Protein AF-A0A1V6H4I9-F1 (afdb_monomer_lite)

Radius of gyration: 23.62 Å; chains: 1; bounding box: 49×33×93 Å

pLDDT: mean 71.71, std 21.53, range [20.95, 97.38]

Sequence (190 aa):
MKTLCRWVCLIAFITPSLRAQGPFMNDTLPVTVPAGETNTVVAQTGTGVVDKAGSGLLILQDPGLFNGIVRLREGALHADVSGATPATRPDTILERAAFHVDASAAASITADGAGAVTEWRDLRGAGYPFAAPPGTEPLWSADALNGLPVVDFGTMPFYTGQVRGMHWSREFTNSVKSVFWVLGGGIQDR

Foldseek 3Di:
DDDDDDPPPPPPPPVPLPPPDDAEQAEEAEAEAEPPGEHEDAAHAYAYEDEYHYAEEYEHECCVNYNYYYHHPHHYYHDHYVPDDPPPDPVVVLVPALADFDQQPCVQFDADPQQFTQWGHGPVDPPHKIKGWPPQTFGWDCQDQVNHIDGHQDDPDPPPPRGRDIDIPDDDPDDHDDDDDDDRDDPPDD

Structure (mmCIF, N/CA/C/O backbone):
data_AF-A0A1V6H4I9-F1
#
_entry.id   AF-A0A1V6H4I9-F1
#
loop_
_atom_site.group_PDB
_atom_site.id
_atom_site.type_symbol
_atom_site.label_atom_id
_atom_site.label_alt_id
_atom_site.label_comp_id
_atom_site.label_asym_id
_atom_site.label_entity_id
_atom_site.label_seq_id
_atom_site.pdbx_PDB_ins_code
_atom_site.Cartn_x
_atom_site.Cartn_y
_atom_site.Cartn_z
_atom_site.occupancy
_atom_site.B_iso_or_equiv
_atom_site.auth_seq_id
_atom_site.auth_comp_id
_atom_site.auth_asym_id
_atom_site.auth_atom_id
_atom_site.pdbx_PDB_model_num
ATOM 1 N N . MET A 1 1 ? -10.938 -5.318 73.741 1.00 34.19 1 MET A N 1
ATOM 2 C CA . MET A 1 1 ? -10.601 -5.973 72.458 1.00 34.19 1 MET A CA 1
ATOM 3 C C . MET A 1 1 ? -11.522 -5.387 71.397 1.00 34.19 1 MET A C 1
ATOM 5 O O . MET A 1 1 ? -12.728 -5.520 71.538 1.00 34.19 1 MET A O 1
ATOM 9 N N . LYS A 1 2 ? -10.986 -4.604 70.451 1.00 29.77 2 LYS A N 1
ATOM 10 C CA . LYS A 1 2 ? -11.763 -3.882 69.427 1.00 29.77 2 LYS A CA 1
ATOM 11 C C . LYS A 1 2 ? -11.712 -4.674 68.120 1.00 29.77 2 LYS A C 1
ATOM 13 O O . LYS A 1 2 ? -10.640 -4.820 67.542 1.00 29.77 2 LYS A O 1
ATOM 18 N N . THR A 1 3 ? -12.853 -5.193 67.688 1.00 28.84 3 THR A N 1
ATOM 19 C CA . THR A 1 3 ? -13.010 -5.926 66.429 1.00 28.84 3 THR A CA 1
ATOM 20 C C . THR A 1 3 ? -13.094 -4.915 65.283 1.00 28.84 3 THR A C 1
ATOM 22 O O . THR A 1 3 ? -14.061 -4.162 65.194 1.00 28.84 3 THR A O 1
ATOM 25 N N . LEU A 1 4 ? -12.066 -4.850 64.432 1.00 29.14 4 LEU A N 1
ATOM 26 C CA . LEU A 1 4 ? -12.110 -4.069 63.194 1.00 29.14 4 LEU A CA 1
ATOM 27 C C . LEU A 1 4 ? -13.004 -4.784 62.174 1.00 29.14 4 LEU A C 1
ATOM 29 O O . LEU A 1 4 ? -12.659 -5.850 61.668 1.00 29.14 4 LEU A O 1
ATOM 33 N N . CYS A 1 5 ? -14.144 -4.172 61.863 1.00 22.97 5 CYS A N 1
ATOM 34 C CA . CYS A 1 5 ? -15.003 -4.550 60.748 1.00 22.97 5 CYS A CA 1
ATOM 35 C C . CYS A 1 5 ? -14.377 -4.009 59.450 1.00 22.97 5 CYS A C 1
ATOM 37 O O . CYS A 1 5 ? -14.371 -2.800 59.217 1.00 22.97 5 CYS A O 1
ATOM 39 N N . ARG A 1 6 ? -13.789 -4.889 58.630 1.00 24.72 6 ARG A N 1
ATOM 40 C CA . ARG A 1 6 ? -13.297 -4.547 57.287 1.00 24.72 6 ARG A CA 1
ATOM 41 C C . ARG A 1 6 ? -14.497 -4.281 56.373 1.00 24.72 6 ARG A C 1
ATOM 43 O O . ARG A 1 6 ? -15.151 -5.216 55.924 1.00 24.72 6 ARG A O 1
ATOM 50 N N . TRP A 1 7 ? -14.751 -3.010 56.082 1.00 23.44 7 TRP A N 1
ATOM 51 C CA . TRP A 1 7 ? -15.591 -2.594 54.962 1.00 23.44 7 TRP A CA 1
ATOM 52 C C . TRP A 1 7 ? -14.836 -2.873 53.660 1.00 23.44 7 TRP A C 1
ATOM 54 O O . TRP A 1 7 ? -13.906 -2.154 53.303 1.00 23.44 7 TRP A O 1
ATOM 64 N N . VAL A 1 8 ? -15.209 -3.943 52.963 1.00 25.69 8 VAL A N 1
ATOM 65 C CA . VAL A 1 8 ? -14.833 -4.133 51.560 1.00 25.69 8 VAL A CA 1
ATOM 66 C C . VAL A 1 8 ? -15.807 -3.290 50.739 1.00 25.69 8 VAL A C 1
ATOM 68 O O . VAL A 1 8 ? -16.930 -3.710 50.475 1.00 25.69 8 VAL A O 1
ATOM 71 N N . CYS A 1 9 ? -15.397 -2.072 50.377 1.00 20.95 9 CYS A N 1
ATOM 72 C CA . CYS A 1 9 ? -16.050 -1.321 49.308 1.00 20.95 9 CYS A CA 1
ATOM 73 C C . CYS A 1 9 ? -15.785 -2.060 47.994 1.00 20.95 9 CYS A C 1
ATOM 75 O O . CYS A 1 9 ? -14.728 -1.906 47.385 1.00 20.95 9 CYS A O 1
ATOM 77 N N . LEU A 1 10 ? -16.744 -2.879 47.566 1.00 23.72 10 LEU A N 1
ATOM 78 C CA . LEU A 1 10 ? -16.829 -3.330 46.185 1.00 23.72 10 LEU A CA 1
ATOM 79 C C . LEU A 1 10 ? -17.199 -2.105 45.335 1.00 23.72 10 LEU A C 1
ATOM 81 O O . LEU A 1 10 ? -18.372 -1.775 45.186 1.00 23.72 10 LEU A O 1
ATOM 85 N N . ILE A 1 11 ? -16.194 -1.398 44.815 1.00 25.50 11 ILE A N 1
ATOM 86 C CA . ILE A 1 11 ? -16.399 -0.416 43.748 1.00 25.50 11 ILE A CA 1
ATOM 87 C C . ILE A 1 11 ? -16.611 -1.234 42.475 1.00 25.50 11 ILE A C 1
ATOM 89 O O . ILE A 1 11 ? -15.669 -1.570 41.763 1.00 25.50 11 ILE A O 1
ATOM 93 N N . ALA A 1 12 ? -17.859 -1.628 42.230 1.00 23.38 12 ALA A N 1
ATOM 94 C CA . ALA A 1 12 ? -18.261 -2.078 40.912 1.00 23.38 12 ALA A CA 1
ATOM 95 C C . ALA A 1 12 ? -18.186 -0.854 39.991 1.00 23.38 12 ALA A C 1
ATOM 97 O O . ALA A 1 12 ? -19.050 0.021 40.044 1.00 23.38 12 ALA A O 1
ATOM 98 N N . PHE A 1 13 ? -17.140 -0.773 39.166 1.00 23.59 13 PHE A N 1
ATOM 99 C CA . PHE A 1 13 ? -17.181 0.059 37.970 1.00 23.59 13 PHE A CA 1
ATOM 100 C C . PHE A 1 13 ? -18.215 -0.574 37.038 1.00 23.59 13 PHE A C 1
ATOM 102 O O . PHE A 1 13 ? -17.897 -1.401 36.192 1.00 23.59 13 PHE A O 1
ATOM 109 N N . ILE A 1 14 ? -19.486 -0.233 37.242 1.00 24.33 14 ILE A N 1
ATOM 110 C CA . ILE A 1 14 ? -20.483 -0.360 36.189 1.00 24.33 14 ILE A CA 1
ATOM 111 C C . ILE A 1 14 ? -20.071 0.719 35.197 1.00 24.33 14 ILE A C 1
ATOM 113 O O . ILE A 1 14 ? -20.398 1.885 35.403 1.00 24.33 14 ILE A O 1
ATOM 117 N N . THR A 1 15 ? -19.288 0.371 34.176 1.00 30.25 15 THR A N 1
ATOM 118 C CA . THR A 1 15 ? -19.181 1.224 32.995 1.00 30.25 15 THR A CA 1
ATOM 119 C C . THR A 1 15 ? -20.608 1.366 32.482 1.00 30.25 15 THR A C 1
ATOM 121 O O . THR A 1 15 ? -21.211 0.370 32.071 1.00 30.25 15 THR A O 1
ATOM 124 N N . PRO A 1 16 ? -21.228 2.559 32.571 1.00 28.69 16 PRO A N 1
ATOM 125 C CA . PRO A 1 16 ? -22.502 2.735 31.924 1.00 28.69 16 PRO A CA 1
ATOM 126 C C . PRO A 1 16 ? -22.202 2.534 30.446 1.00 28.69 16 PRO A C 1
ATOM 128 O O . PRO A 1 16 ? -21.413 3.277 29.863 1.00 28.69 16 PRO A O 1
ATOM 131 N N . SER A 1 17 ? -22.802 1.510 29.843 1.00 32.16 17 SER A N 1
ATOM 132 C CA . SER A 1 17 ? -23.000 1.476 28.405 1.00 32.16 17 SER A CA 1
ATOM 133 C C . SER A 1 17 ? -23.753 2.761 28.072 1.00 32.16 17 SER A C 1
ATOM 135 O O . SER A 1 17 ? -24.975 2.828 28.242 1.00 32.16 17 SER A O 1
ATOM 137 N N . LEU A 1 18 ? -23.015 3.820 27.731 1.00 35.34 18 LEU A N 1
ATOM 138 C CA . LEU A 1 18 ? -23.562 5.119 27.383 1.00 35.34 18 LEU A CA 1
ATOM 139 C C . LEU A 1 18 ? -24.287 4.933 26.050 1.00 35.34 18 LEU A C 1
ATOM 141 O O . LEU A 1 18 ? -23.762 5.207 24.977 1.00 35.34 18 LEU A O 1
ATOM 145 N N . ARG A 1 19 ? -25.538 4.476 26.111 1.00 37.72 19 ARG A N 1
ATOM 146 C CA . ARG A 1 19 ? -26.522 4.811 25.089 1.00 37.72 19 ARG A CA 1
ATOM 147 C C . ARG A 1 19 ? -26.790 6.302 25.253 1.00 37.72 19 ARG A C 1
ATOM 149 O O . ARG A 1 19 ? -27.741 6.687 25.925 1.00 37.72 19 ARG A O 1
ATOM 156 N N . ALA A 1 20 ? -25.902 7.136 24.716 1.00 37.62 20 ALA A N 1
ATOM 157 C CA . ALA A 1 20 ? -26.115 8.572 24.649 1.00 37.62 20 ALA A CA 1
ATOM 158 C C . ALA A 1 20 ? -27.318 8.835 23.726 1.00 37.62 20 ALA A C 1
ATOM 160 O O . ALA A 1 20 ? -27.200 8.920 22.506 1.00 37.62 20 ALA A O 1
ATOM 161 N N . GLN A 1 21 ? -28.503 8.885 24.331 1.00 36.28 21 GLN A N 1
ATOM 162 C CA . GLN A 1 21 ? -29.704 9.480 23.764 1.00 36.28 21 GLN A CA 1
ATOM 163 C C . GLN A 1 21 ? -29.590 11.003 23.928 1.00 36.28 21 GLN A C 1
ATOM 165 O O . GLN A 1 21 ? -29.551 11.488 25.055 1.00 36.28 21 GLN A O 1
ATOM 170 N N . GLY A 1 22 ? -29.550 11.756 22.827 1.00 36.41 22 GLY A N 1
ATOM 171 C CA . GLY A 1 22 ? -29.657 13.223 22.847 1.00 36.41 22 GLY A CA 1
ATOM 172 C C . GLY A 1 22 ? -28.904 13.895 21.691 1.00 36.41 22 GLY A C 1
ATOM 173 O O . GLY A 1 22 ? -27.767 13.505 21.451 1.00 36.41 22 GLY A O 1
ATOM 174 N N . PRO A 1 23 ? -29.517 14.852 20.962 1.00 46.06 23 PRO A N 1
ATOM 175 C CA . PRO A 1 23 ? -29.134 15.202 19.596 1.00 46.06 23 PRO A CA 1
ATOM 176 C C . PRO A 1 23 ? -28.008 16.249 19.528 1.00 46.06 23 PRO A C 1
ATOM 178 O O . PRO A 1 23 ? -27.860 17.067 20.430 1.00 46.06 23 PRO A O 1
ATOM 181 N N . PHE A 1 24 ? -27.308 16.264 18.387 1.00 44.12 24 PHE A N 1
ATOM 182 C CA . PHE A 1 24 ? -26.344 17.276 17.923 1.00 44.12 24 PHE A CA 1
ATOM 183 C C . PHE A 1 24 ? -24.969 17.301 18.620 1.00 44.12 24 PHE A C 1
ATOM 185 O O . PHE A 1 24 ? -24.744 18.004 19.602 1.00 44.12 24 PHE A O 1
ATOM 192 N N . MET A 1 25 ? -23.984 16.609 18.026 1.00 53.66 25 MET A N 1
ATOM 193 C CA . MET A 1 25 ? -22.568 16.865 18.320 1.00 53.66 25 MET A CA 1
ATOM 194 C C . MET A 1 25 ? -22.135 18.168 17.643 1.00 53.66 25 MET A C 1
ATOM 196 O O . MET A 1 25 ? -21.651 18.143 16.514 1.00 53.66 25 MET A O 1
ATOM 200 N N . ASN A 1 26 ? -22.324 19.305 18.309 1.00 58.19 26 ASN A N 1
ATOM 201 C CA . ASN A 1 26 ? -21.737 20.587 17.890 1.00 58.19 26 ASN A CA 1
ATOM 202 C C . ASN A 1 26 ? -20.408 20.854 18.621 1.00 58.19 26 ASN A C 1
ATOM 204 O O . ASN A 1 26 ? -19.589 21.631 18.142 1.00 58.19 26 ASN A O 1
ATOM 208 N N . ASP A 1 27 ? -20.199 20.168 19.750 1.00 70.44 27 ASP A N 1
ATOM 209 C CA . ASP A 1 27 ? -19.079 20.343 20.676 1.00 70.44 27 ASP A CA 1
ATOM 210 C C . ASP A 1 27 ? -18.139 19.124 20.689 1.00 70.44 27 ASP A C 1
ATOM 212 O O . ASP A 1 27 ? -18.316 18.151 19.950 1.00 70.44 27 ASP A O 1
ATOM 216 N N . THR A 1 28 ? -17.096 19.183 21.523 1.00 78.69 28 THR A N 1
ATOM 217 C CA . THR A 1 28 ? -16.177 18.055 21.722 1.00 78.69 28 THR A CA 1
ATOM 218 C C . THR A 1 28 ? -16.788 17.018 22.669 1.00 78.69 28 THR A C 1
ATOM 220 O O . THR A 1 28 ? -17.063 17.328 23.825 1.00 78.69 28 THR A O 1
ATOM 223 N N . LEU A 1 29 ? -16.944 15.778 22.204 1.00 81.25 29 LEU A N 1
ATOM 224 C CA . LEU A 1 29 ? -17.285 14.598 22.990 1.00 81.25 29 LEU A CA 1
ATOM 225 C C . LEU A 1 29 ? -16.004 13.837 23.382 1.00 81.25 29 LEU A C 1
ATOM 227 O O . LEU A 1 29 ? -15.444 13.124 22.545 1.00 81.25 29 LEU A O 1
ATOM 231 N N . PRO A 1 30 ? -15.533 13.936 24.635 1.00 84.44 30 PRO A N 1
ATOM 232 C CA . PRO A 1 30 ? -14.464 13.075 25.123 1.00 84.44 30 PRO A CA 1
ATOM 233 C C . PRO A 1 30 ? -14.979 11.645 25.348 1.00 84.44 30 PRO A C 1
ATOM 235 O O . PRO A 1 30 ? -15.999 11.441 26.007 1.00 84.44 30 PRO A O 1
ATOM 238 N N . VAL A 1 31 ? -14.255 10.646 24.836 1.00 85.38 31 VAL A N 1
ATOM 239 C CA . VAL A 1 31 ? -14.569 9.220 25.012 1.00 85.38 31 VAL A CA 1
ATOM 240 C C . VAL A 1 31 ? -13.316 8.469 25.453 1.00 85.38 31 VAL A C 1
ATOM 242 O O . VAL A 1 31 ? -12.365 8.345 24.689 1.00 85.38 31 VAL A O 1
ATOM 245 N N . THR A 1 32 ? -13.318 7.906 26.659 1.00 89.62 32 THR A N 1
ATOM 246 C CA . THR A 1 32 ? -12.226 7.043 27.139 1.00 89.62 32 THR A CA 1
ATOM 247 C C . THR A 1 32 ? -12.679 5.590 27.116 1.00 89.62 32 THR A C 1
ATOM 249 O O . THR A 1 32 ? -13.683 5.261 27.743 1.00 89.62 32 THR A O 1
ATOM 252 N N . VAL A 1 33 ? -11.948 4.722 26.410 1.00 85.88 33 VAL A N 1
ATOM 253 C CA . VAL A 1 33 ? -12.206 3.272 26.391 1.00 85.88 33 VAL A CA 1
ATOM 254 C C . VAL A 1 33 ? -10.996 2.536 26.979 1.00 85.88 33 VAL A C 1
ATOM 256 O O . VAL A 1 33 ? -9.920 2.596 26.378 1.00 85.88 33 VAL A O 1
ATOM 259 N N . PRO A 1 34 ? -11.131 1.879 28.144 1.00 86.06 34 PRO A N 1
ATOM 260 C CA . PRO A 1 34 ? -10.049 1.134 28.789 1.00 86.06 34 PRO A CA 1
ATOM 261 C C . PRO A 1 34 ? -9.552 -0.077 27.991 1.00 86.06 34 PRO A C 1
ATOM 263 O O . PRO A 1 34 ? -10.228 -0.582 27.097 1.00 86.06 34 PRO A O 1
ATOM 266 N N . ALA A 1 35 ? -8.369 -0.577 28.354 1.00 85.56 35 ALA A N 1
ATOM 267 C CA . ALA A 1 35 ? -7.777 -1.770 27.753 1.00 85.56 35 ALA A CA 1
ATOM 268 C C . ALA A 1 35 ? -8.732 -2.975 27.816 1.00 85.56 35 ALA A C 1
ATOM 270 O O . ALA A 1 35 ? -9.282 -3.283 28.870 1.00 85.56 35 ALA A O 1
ATOM 271 N N . GLY A 1 36 ? -8.898 -3.675 26.692 1.00 81.31 36 GLY A N 1
ATOM 272 C CA . GLY A 1 36 ? -9.774 -4.849 26.595 1.00 81.31 36 GLY A CA 1
ATOM 273 C C . GLY A 1 36 ? -11.272 -4.531 26.544 1.00 81.31 36 GLY A C 1
ATOM 274 O O . GLY A 1 36 ? -12.072 -5.445 26.354 1.00 81.31 36 GLY A O 1
ATOM 275 N N . GLU A 1 37 ? -11.662 -3.261 26.664 1.00 84.88 37 GLU A N 1
ATOM 276 C CA . GLU A 1 37 ? -13.053 -2.842 26.536 1.00 84.88 37 GLU A CA 1
ATOM 277 C C . GLU A 1 37 ? -13.388 -2.397 25.111 1.00 84.88 37 GLU A C 1
ATOM 279 O O . GLU A 1 37 ? -12.537 -1.948 24.336 1.00 84.88 37 GLU A O 1
ATOM 284 N N . THR A 1 38 ? -14.672 -2.520 24.777 1.00 82.62 38 THR A N 1
ATOM 285 C CA . THR A 1 38 ? -15.257 -2.000 23.542 1.00 82.62 38 THR A CA 1
ATOM 286 C C . THR A 1 38 ? -16.414 -1.079 23.893 1.00 82.62 38 THR A C 1
ATOM 288 O O . THR A 1 38 ? -17.306 -1.463 24.647 1.00 82.62 38 THR A O 1
ATOM 291 N N . ASN A 1 39 ? -16.423 0.125 23.327 1.00 80.69 39 ASN A N 1
ATOM 292 C CA . ASN A 1 39 ? -17.541 1.056 23.436 1.00 80.69 39 ASN A CA 1
ATOM 293 C C . ASN A 1 39 ? -18.099 1.344 22.043 1.00 80.69 39 ASN A C 1
ATOM 295 O O . ASN A 1 39 ? -17.328 1.535 21.110 1.00 80.69 39 ASN A O 1
ATOM 299 N N . THR A 1 40 ? -19.421 1.369 21.895 1.00 81.56 40 THR A N 1
ATOM 300 C CA . THR A 1 40 ? -20.084 1.676 20.623 1.00 81.56 40 THR A CA 1
ATOM 301 C C . THR A 1 40 ? -20.814 3.000 20.733 1.00 81.56 40 THR A C 1
ATOM 303 O O . THR A 1 40 ? -21.702 3.167 21.567 1.00 81.56 40 THR A O 1
ATOM 306 N N . VAL A 1 41 ? -20.457 3.930 19.857 1.00 76.81 41 VAL A N 1
ATOM 307 C CA . VAL A 1 41 ? -21.137 5.206 19.675 1.00 76.81 41 VAL A CA 1
ATOM 308 C C . VAL A 1 41 ? -21.848 5.149 18.334 1.00 76.81 41 VAL A C 1
ATOM 310 O O . VAL A 1 41 ? -21.210 4.996 17.297 1.00 76.81 41 VAL A O 1
ATOM 313 N N . VAL A 1 42 ? -23.171 5.285 18.340 1.00 72.06 42 VAL A N 1
ATOM 314 C CA . VAL A 1 42 ? -23.919 5.492 17.096 1.00 72.06 42 VAL A CA 1
ATOM 315 C C . VAL A 1 42 ? -23.642 6.913 16.638 1.00 72.06 42 VAL A C 1
ATOM 317 O O . VAL A 1 42 ? -23.912 7.867 17.369 1.00 72.06 42 VAL A O 1
ATOM 320 N N . ALA A 1 43 ? -23.052 7.045 15.457 1.00 65.25 43 ALA A N 1
ATOM 321 C CA . ALA A 1 43 ? -22.748 8.315 14.842 1.00 65.25 43 ALA A CA 1
ATOM 322 C C . ALA A 1 43 ? -24.063 9.068 14.620 1.00 65.25 43 ALA A C 1
ATOM 324 O O . ALA A 1 43 ? -24.977 8.605 13.937 1.00 65.25 43 ALA A O 1
ATOM 325 N N . GLN A 1 44 ? -24.174 10.226 15.258 1.00 65.62 44 GLN A N 1
ATOM 326 C CA . GLN A 1 44 ? -25.313 11.119 15.107 1.00 65.62 44 GLN A CA 1
ATOM 327 C C . GLN A 1 44 ? -24.930 12.258 14.163 1.00 65.62 44 GLN A C 1
ATOM 329 O O . GLN A 1 44 ? -23.757 12.620 14.055 1.00 65.62 44 GLN A O 1
ATOM 334 N N . THR A 1 45 ? -25.913 12.857 13.495 1.00 63.50 45 THR A N 1
ATOM 335 C CA . THR A 1 45 ? -25.686 14.045 12.663 1.00 63.50 45 THR A CA 1
ATOM 336 C C . THR A 1 45 ? -25.074 15.176 13.496 1.00 63.50 45 THR A C 1
ATOM 338 O O . THR A 1 45 ? -25.621 15.543 14.538 1.00 63.50 45 THR A O 1
ATOM 341 N N . GLY A 1 46 ? -23.941 15.728 13.054 1.00 67.88 46 GLY A N 1
ATOM 342 C CA . GLY A 1 46 ? -23.217 16.792 13.760 1.00 67.88 46 GLY A CA 1
ATOM 343 C C . GLY A 1 46 ? -21.859 17.110 13.129 1.00 67.88 46 GLY A C 1
ATOM 344 O O . GLY A 1 46 ? -21.402 16.375 12.256 1.00 67.88 46 GLY A O 1
ATOM 345 N N . THR A 1 47 ? -21.234 18.207 13.563 1.00 75.88 47 THR A N 1
ATOM 346 C CA . THR A 1 47 ? -19.931 18.716 13.075 1.00 75.88 47 THR A CA 1
ATOM 347 C C . THR A 1 47 ? -18.865 18.812 14.174 1.00 75.88 47 THR A C 1
ATOM 349 O O . THR A 1 47 ? -17.790 19.363 13.952 1.00 75.88 47 THR A O 1
ATOM 352 N N . GLY A 1 48 ? -19.174 18.329 15.377 1.00 79.88 48 GLY A N 1
ATOM 353 C CA . GLY A 1 48 ? -18.326 18.386 16.563 1.00 79.88 48 GLY A CA 1
ATOM 354 C C . GLY A 1 48 ? -17.126 17.442 16.501 1.00 79.88 48 GLY A C 1
ATOM 355 O O . GLY A 1 48 ? -16.796 16.874 15.458 1.00 79.88 48 GLY A O 1
ATOM 356 N N . VAL A 1 49 ? -16.450 17.267 17.635 1.00 82.69 49 VAL A N 1
ATOM 357 C CA . VAL A 1 49 ? -15.218 16.467 17.715 1.00 82.69 49 VAL A CA 1
ATOM 358 C C . VAL A 1 49 ? -15.417 15.287 18.654 1.00 82.69 49 VAL A C 1
ATOM 360 O O . VAL A 1 49 ? -15.694 15.495 19.822 1.00 82.69 49 VAL A O 1
ATOM 363 N N . VAL A 1 50 ? -15.202 14.055 18.204 1.00 84.69 50 VAL A N 1
ATOM 364 C CA . VAL A 1 50 ? -15.071 12.893 19.098 1.00 84.69 50 VAL A CA 1
ATOM 365 C C . VAL A 1 50 ? -13.598 12.757 19.485 1.00 84.69 50 VAL A C 1
ATOM 367 O O . VAL A 1 50 ? -12.774 12.473 18.622 1.00 84.69 50 VAL A O 1
ATOM 370 N N . ASP A 1 51 ? -13.244 12.982 20.751 1.00 86.56 51 ASP A N 1
ATOM 371 C CA . ASP A 1 51 ? -11.864 12.902 21.257 1.00 86.56 51 ASP A CA 1
ATOM 372 C C . ASP A 1 51 ? -11.666 11.584 22.029 1.00 86.56 51 ASP A C 1
ATOM 374 O O . ASP A 1 51 ? -12.060 11.462 23.191 1.00 86.56 51 ASP A O 1
ATOM 378 N N . LYS A 1 52 ? -11.126 10.563 21.351 1.00 84.75 52 LYS A N 1
ATOM 379 C CA . LYS A 1 52 ? -10.990 9.184 21.843 1.00 84.75 52 LYS A CA 1
ATOM 380 C C . LYS A 1 52 ? -9.642 8.953 22.535 1.00 84.75 52 LYS A C 1
ATOM 382 O O . LYS A 1 52 ? -8.595 9.086 21.906 1.00 84.75 52 LYS A O 1
ATOM 387 N N . ALA A 1 53 ? -9.680 8.506 23.790 1.00 85.06 53 ALA A N 1
ATOM 388 C CA . ALA A 1 53 ? -8.531 8.118 24.615 1.00 85.06 53 ALA A CA 1
ATOM 389 C C . ALA A 1 53 ? -8.669 6.691 25.202 1.00 85.06 53 ALA A C 1
ATOM 391 O O . ALA A 1 53 ? -9.718 6.050 25.063 1.00 85.06 53 ALA A O 1
ATOM 392 N N . GLY A 1 54 ? -7.616 6.186 25.857 1.00 86.69 54 GLY A N 1
ATOM 393 C CA . GLY A 1 54 ? -7.531 4.828 26.407 1.00 86.69 54 GLY A CA 1
ATOM 394 C C . GLY A 1 54 ? -7.273 3.759 25.339 1.00 86.69 54 GLY A C 1
ATOM 395 O O . GLY A 1 54 ? -7.679 3.908 24.191 1.00 86.69 54 GLY A O 1
ATOM 396 N N . SER A 1 55 ? -6.610 2.662 25.696 1.00 84.94 55 SER A N 1
ATOM 397 C CA . SER A 1 55 ? -6.144 1.643 24.741 1.00 84.94 55 SER A CA 1
ATOM 398 C C . SER A 1 55 ? -7.219 0.691 24.186 1.00 84.94 55 SER A C 1
ATOM 400 O O . SER A 1 55 ? -6.914 -0.137 23.330 1.00 84.94 55 SER A O 1
ATOM 402 N N . GLY A 1 56 ? -8.475 0.802 24.624 1.00 78.88 56 GLY A N 1
ATOM 403 C CA . GLY A 1 56 ? -9.593 -0.009 24.132 1.00 78.88 56 GLY A CA 1
ATOM 404 C C . GLY A 1 56 ? -10.146 0.410 22.768 1.00 78.88 56 GLY A C 1
ATOM 405 O O . GLY A 1 56 ? -9.703 1.393 22.159 1.00 78.88 56 GLY A O 1
ATOM 406 N N . LEU A 1 57 ? -11.158 -0.330 22.307 1.00 83.12 57 LEU A N 1
ATOM 407 C CA . LEU A 1 57 ? -11.793 -0.169 20.998 1.00 83.12 57 LEU A CA 1
ATOM 408 C C . LEU A 1 57 ? -13.025 0.743 21.066 1.00 83.12 57 LEU A C 1
ATOM 410 O O . LEU A 1 57 ? -13.990 0.461 21.773 1.00 83.12 57 LEU A O 1
ATOM 414 N N . LEU A 1 58 ? -13.036 1.812 20.275 1.00 83.00 58 LEU A N 1
ATOM 415 C CA . LEU A 1 58 ? -14.248 2.575 19.984 1.00 83.00 58 LEU A CA 1
ATOM 416 C C . LEU A 1 58 ? -14.832 2.120 18.646 1.00 83.00 58 LEU A C 1
ATOM 418 O O . LEU A 1 58 ? -14.150 2.192 17.630 1.00 83.00 58 LEU A O 1
ATOM 422 N N . ILE A 1 59 ? -16.094 1.707 18.631 1.00 83.75 59 ILE A N 1
ATOM 423 C CA . ILE A 1 59 ? -16.875 1.493 17.414 1.00 83.75 59 ILE A CA 1
ATOM 424 C C . ILE A 1 59 ? -17.704 2.752 17.165 1.00 83.75 59 ILE A C 1
ATOM 426 O O . ILE A 1 59 ? -18.514 3.134 18.007 1.00 83.75 59 ILE A O 1
ATOM 430 N N . LEU A 1 60 ? -17.503 3.400 16.022 1.00 83.31 60 LEU A N 1
ATOM 431 C CA . LEU A 1 60 ? -18.379 4.453 15.526 1.00 83.31 60 LEU A CA 1
ATOM 432 C C . LEU A 1 60 ? -19.319 3.828 14.495 1.00 83.31 60 LEU A C 1
ATOM 434 O O . LEU A 1 60 ? -18.882 3.473 13.404 1.00 83.31 60 LEU A O 1
ATOM 438 N N . GLN A 1 61 ? -20.584 3.662 14.863 1.00 84.25 61 GLN A N 1
ATOM 439 C CA . GLN A 1 61 ? -21.595 2.993 14.048 1.00 84.25 61 GLN A CA 1
ATOM 440 C C . GLN A 1 61 ? -22.313 4.005 13.143 1.00 84.25 61 GLN A C 1
ATOM 442 O O . GLN A 1 61 ? -22.729 5.053 13.616 1.00 84.25 61 GLN A O 1
ATOM 447 N N . ASP A 1 62 ? -22.464 3.702 11.858 1.00 81.06 62 ASP A N 1
ATOM 448 C CA . ASP A 1 62 ? -23.003 4.578 10.806 1.00 81.06 62 ASP A CA 1
ATOM 449 C C . ASP A 1 62 ? -22.259 5.920 10.628 1.00 81.06 62 ASP A C 1
ATOM 451 O O . ASP A 1 62 ? -22.890 6.973 10.499 1.00 81.06 62 ASP A O 1
ATOM 455 N N . PRO A 1 63 ? -20.910 5.928 10.551 1.00 75.38 63 PRO A N 1
ATOM 456 C CA . PRO A 1 63 ? -20.102 7.150 10.526 1.00 75.38 63 PRO A CA 1
ATOM 457 C C . PRO A 1 63 ? -20.415 8.079 9.348 1.00 75.38 63 PRO A C 1
ATOM 459 O O . PRO A 1 63 ? -20.122 9.265 9.431 1.00 75.38 63 PRO A O 1
ATOM 462 N N . GLY A 1 64 ? -21.047 7.582 8.277 1.00 76.75 64 GLY A N 1
ATOM 463 C CA . GLY A 1 64 ? -21.512 8.405 7.154 1.00 76.75 64 GLY A CA 1
ATOM 464 C C . GLY A 1 64 ? -22.575 9.447 7.528 1.00 76.75 64 GLY A C 1
ATOM 465 O O . GLY A 1 64 ? -22.818 10.367 6.752 1.00 76.75 64 GLY A O 1
ATOM 466 N N . LEU A 1 65 ? -23.194 9.335 8.707 1.00 77.50 65 LEU A N 1
ATOM 467 C CA . LEU A 1 65 ? -24.104 10.347 9.246 1.00 77.50 65 LEU A CA 1
ATOM 468 C C . LEU A 1 65 ? -23.370 11.479 9.985 1.00 77.50 65 LEU A C 1
ATOM 470 O O . LEU A 1 65 ? -23.956 12.535 10.222 1.00 77.50 65 LEU A O 1
ATOM 474 N N . PHE A 1 66 ? -22.103 11.281 10.353 1.00 77.62 66 PHE A N 1
ATOM 475 C CA . PHE A 1 66 ? -21.311 12.224 11.136 1.00 77.62 66 PHE A CA 1
ATOM 476 C C . PHE A 1 66 ? -20.422 13.078 10.230 1.00 77.62 66 PHE A C 1
ATOM 478 O O . PHE A 1 66 ? -19.567 12.574 9.512 1.00 77.62 66 PHE A O 1
ATOM 485 N N . ASN A 1 67 ? -20.602 14.397 10.297 1.00 78.44 67 ASN A N 1
ATOM 486 C CA . ASN A 1 67 ? -19.857 15.381 9.504 1.00 78.44 67 ASN A CA 1
ATOM 487 C C . ASN A 1 67 ? -18.798 16.117 10.347 1.00 78.44 67 ASN A C 1
ATOM 489 O O . ASN A 1 67 ? -18.384 17.224 10.004 1.00 78.44 67 ASN A O 1
ATOM 493 N N . GLY A 1 68 ? -18.414 15.540 11.487 1.00 79.56 68 GLY A N 1
ATOM 494 C CA . GLY A 1 68 ? -17.430 16.096 12.409 1.00 79.56 68 GLY A CA 1
ATOM 495 C C . GLY A 1 68 ? -16.054 15.444 12.290 1.00 79.56 68 GLY A C 1
ATOM 496 O O . GLY A 1 68 ? -15.732 14.774 11.310 1.00 79.56 68 GLY A O 1
ATOM 497 N N . ILE A 1 69 ? -15.224 15.639 13.313 1.00 81.06 69 ILE A N 1
ATOM 498 C CA . ILE A 1 69 ? -13.856 15.108 13.381 1.00 81.06 69 ILE A CA 1
ATOM 499 C C . ILE A 1 69 ? -13.793 14.005 14.436 1.00 81.06 69 ILE A C 1
ATOM 501 O O . ILE A 1 69 ? -14.286 14.185 15.546 1.00 81.06 69 ILE A O 1
ATOM 505 N N . VAL A 1 70 ? -13.121 12.891 14.139 1.00 82.69 70 VAL A N 1
ATOM 506 C CA . VAL A 1 70 ? -12.710 11.921 15.164 1.00 82.69 70 VAL A CA 1
ATOM 507 C C . VAL A 1 70 ? -11.218 12.090 15.421 1.00 82.69 70 VAL A C 1
ATOM 509 O O . VAL A 1 70 ? -10.393 11.869 14.537 1.00 82.69 70 VAL A O 1
ATOM 512 N N . ARG A 1 71 ? -10.862 12.500 16.637 1.00 82.12 71 ARG A N 1
ATOM 513 C CA . ARG A 1 71 ? -9.485 12.577 17.118 1.00 82.12 71 ARG A CA 1
ATOM 514 C C . ARG A 1 71 ? -9.183 11.318 17.924 1.00 82.12 71 ARG A C 1
ATOM 516 O O . ARG A 1 71 ? -9.666 11.170 19.040 1.00 82.12 71 ARG A O 1
ATOM 523 N N . LEU A 1 72 ? -8.383 10.419 17.362 1.00 84.69 72 LEU A N 1
ATOM 524 C CA . LEU A 1 72 ? -7.908 9.217 18.046 1.00 84.69 72 LEU A CA 1
ATOM 525 C C . LEU A 1 72 ? -6.571 9.522 18.732 1.00 84.69 72 LEU A C 1
ATOM 527 O O . LEU A 1 72 ? -5.552 9.640 18.057 1.00 84.69 72 LEU A O 1
ATOM 531 N N . ARG A 1 73 ? -6.576 9.693 20.058 1.00 82.44 73 ARG A N 1
ATOM 532 C CA . ARG A 1 73 ? -5.347 9.885 20.846 1.00 82.44 73 ARG A CA 1
ATOM 533 C C . ARG A 1 73 ? -4.685 8.567 21.224 1.00 82.44 73 ARG A C 1
ATOM 535 O O . ARG A 1 73 ? -3.466 8.507 21.284 1.00 82.44 73 ARG A O 1
ATOM 542 N N . GLU A 1 74 ? -5.486 7.541 21.502 1.00 80.06 74 GLU A N 1
ATOM 543 C CA . GLU A 1 74 ? -5.018 6.227 21.950 1.00 80.06 74 GLU A CA 1
ATOM 544 C C . GLU A 1 74 ? -6.057 5.134 21.636 1.00 80.06 74 GLU A C 1
ATOM 546 O O . GLU A 1 74 ? -7.267 5.400 21.557 1.00 80.06 74 GLU A O 1
ATOM 551 N N . GLY A 1 75 ? -5.583 3.894 21.509 1.00 82.31 75 GLY A N 1
ATOM 552 C CA . GLY A 1 75 ? -6.403 2.705 21.297 1.00 82.31 75 GLY A CA 1
ATOM 553 C C . GLY A 1 75 ? -6.826 2.530 19.846 1.00 82.31 75 GLY A C 1
ATOM 554 O O . GLY A 1 75 ? -6.165 3.008 18.927 1.00 82.31 75 GLY A O 1
ATOM 555 N N . ALA A 1 76 ? -7.936 1.826 19.642 1.00 77.00 76 ALA A N 1
ATOM 556 C CA . ALA A 1 76 ? -8.448 1.514 18.314 1.00 77.00 76 ALA A CA 1
ATOM 557 C C . ALA A 1 76 ? -9.773 2.234 18.039 1.00 77.00 76 ALA A C 1
ATOM 559 O O . ALA A 1 76 ? -10.588 2.452 18.940 1.00 77.00 76 ALA A O 1
ATOM 560 N N . LEU A 1 77 ? -9.995 2.565 16.769 1.00 82.06 77 LEU A N 1
ATOM 561 C CA . LEU A 1 77 ? -11.266 3.036 16.233 1.00 82.06 77 LEU A CA 1
ATOM 562 C C . LEU A 1 77 ? -11.704 2.076 15.126 1.00 82.06 77 LEU A C 1
ATOM 564 O O . LEU A 1 77 ? -10.922 1.776 14.227 1.00 82.06 77 LEU A O 1
ATOM 568 N N . HIS A 1 78 ? -12.955 1.637 15.169 1.00 81.00 78 HIS A N 1
ATOM 569 C CA . HIS A 1 78 ? -13.593 0.863 14.115 1.00 81.00 78 HIS A CA 1
ATOM 570 C C . HIS A 1 78 ? -14.821 1.620 13.615 1.00 81.00 78 HIS A C 1
ATOM 572 O O . HIS A 1 78 ? -15.683 2.014 14.395 1.00 81.00 78 HIS A O 1
ATOM 578 N N . ALA A 1 79 ? -14.887 1.843 12.310 1.00 80.31 79 ALA A N 1
ATOM 579 C CA . ALA A 1 79 ? -16.046 2.411 11.641 1.00 80.31 79 ALA A CA 1
ATOM 580 C C . ALA A 1 79 ? -16.959 1.258 11.211 1.00 80.31 79 ALA A C 1
ATOM 582 O O . ALA A 1 79 ? -16.602 0.525 10.293 1.00 80.31 79 ALA A O 1
ATOM 583 N N . ASP A 1 80 ? -18.098 1.096 11.880 1.00 79.56 80 ASP A N 1
ATOM 584 C CA . ASP A 1 80 ? -19.093 0.075 11.537 1.00 79.56 80 ASP A CA 1
ATOM 585 C C . ASP A 1 80 ? -20.274 0.734 10.820 1.00 79.56 80 ASP A C 1
ATOM 587 O O . ASP A 1 80 ? -20.596 1.884 11.098 1.00 79.56 80 ASP A O 1
ATOM 591 N N . VAL A 1 81 ? -20.938 0.044 9.903 1.00 75.88 81 VAL A N 1
ATOM 592 C CA . VAL A 1 81 ? -22.159 0.536 9.251 1.00 75.88 81 VAL A CA 1
ATOM 593 C C . VAL A 1 81 ? -23.247 -0.498 9.494 1.00 75.88 81 VAL A C 1
ATOM 595 O O . VAL A 1 81 ? -23.099 -1.665 9.142 1.00 75.88 81 VAL A O 1
ATOM 598 N N . SER A 1 82 ? -24.356 -0.073 10.095 1.00 73.50 82 SER A N 1
ATOM 599 C CA . SER A 1 82 ? -25.468 -0.940 10.472 1.00 73.50 82 SER A CA 1
ATOM 600 C C . SER A 1 82 ? -25.976 -1.728 9.268 1.00 73.50 82 SER A C 1
ATOM 602 O O . SER A 1 82 ? -26.455 -1.162 8.286 1.00 73.50 82 SER A O 1
ATOM 604 N N . GLY A 1 83 ? -25.899 -3.057 9.350 1.00 64.75 83 GLY A N 1
ATOM 605 C CA . GLY A 1 83 ? -26.349 -3.946 8.276 1.00 64.75 83 GLY A CA 1
ATOM 606 C C . GLY A 1 83 ? -25.400 -4.032 7.078 1.00 64.75 83 GLY A C 1
ATOM 607 O O . GLY A 1 83 ? -25.708 -4.748 6.126 1.00 64.75 83 GLY A O 1
ATOM 608 N N . ALA A 1 84 ? -24.245 -3.366 7.119 1.00 59.22 84 ALA A N 1
ATOM 609 C CA . ALA A 1 84 ? -23.159 -3.630 6.196 1.00 59.22 84 ALA A CA 1
ATOM 610 C C . ALA A 1 84 ? -22.273 -4.733 6.779 1.00 59.22 84 ALA A C 1
ATOM 612 O O . ALA A 1 84 ? -21.647 -4.576 7.821 1.00 59.22 84 ALA A O 1
ATOM 613 N N . THR A 1 85 ? -22.168 -5.863 6.092 1.00 54.53 85 THR A N 1
ATOM 614 C CA . THR A 1 85 ? -20.999 -6.724 6.278 1.00 54.53 85 THR A CA 1
ATOM 615 C C . THR A 1 85 ? -19.783 -5.987 5.723 1.00 54.53 85 THR A C 1
ATOM 617 O O . THR A 1 85 ? -19.870 -5.523 4.578 1.00 54.53 85 THR A O 1
ATOM 620 N N . PRO A 1 86 ? -18.662 -5.884 6.468 1.00 49.72 86 PRO A N 1
ATOM 621 C CA . PRO A 1 86 ? -17.416 -5.386 5.911 1.00 49.72 86 PRO A CA 1
ATOM 622 C C . PRO A 1 86 ? -17.156 -6.127 4.606 1.00 49.72 86 PRO A C 1
ATOM 624 O O . PRO A 1 86 ? -17.080 -7.358 4.596 1.00 49.72 86 PRO A O 1
ATOM 627 N N . ALA A 1 87 ? -17.093 -5.397 3.493 1.00 50.53 87 ALA A N 1
ATOM 628 C CA . ALA A 1 87 ? -16.659 -6.005 2.251 1.00 50.53 87 ALA A CA 1
ATOM 629 C C . ALA A 1 87 ? -15.258 -6.558 2.527 1.00 50.53 87 ALA A C 1
ATOM 631 O O . ALA A 1 87 ? -14.370 -5.799 2.917 1.00 50.53 87 ALA A O 1
ATOM 632 N N . THR A 1 88 ? -15.071 -7.871 2.366 1.00 52.88 88 THR A N 1
ATOM 633 C CA . THR A 1 88 ? -13.804 -8.577 2.630 1.00 52.88 88 THR A CA 1
ATOM 634 C C . THR A 1 88 ? -12.628 -7.930 1.890 1.00 52.88 88 THR A C 1
ATOM 636 O O . THR A 1 88 ? -11.475 -8.059 2.285 1.00 52.88 88 THR A O 1
ATOM 639 N N . ARG A 1 89 ? -12.954 -7.185 0.836 1.00 52.94 89 ARG A N 1
ATOM 640 C CA . ARG A 1 89 ? -12.175 -6.186 0.120 1.00 52.94 89 ARG A CA 1
ATOM 641 C C . ARG A 1 89 ? -13.198 -5.424 -0.735 1.00 52.94 89 ARG A C 1
ATOM 643 O O . ARG A 1 89 ? -14.115 -6.066 -1.251 1.00 52.94 89 ARG A O 1
ATOM 650 N N . PRO A 1 90 ? -13.149 -4.091 -0.888 1.00 55.94 90 PRO A N 1
ATOM 651 C CA . PRO A 1 90 ? -14.061 -3.406 -1.798 1.00 55.94 90 PRO A CA 1
ATOM 652 C C . PRO A 1 90 ? -13.581 -3.641 -3.236 1.00 55.94 90 PRO A C 1
ATOM 654 O O . PRO A 1 90 ? -13.004 -2.754 -3.862 1.00 55.94 90 PRO A O 1
ATOM 657 N N . ASP A 1 91 ? -13.779 -4.858 -3.747 1.00 56.97 91 ASP A N 1
ATOM 658 C CA . ASP A 1 91 ? -13.286 -5.299 -5.057 1.00 56.97 91 ASP A CA 1
ATOM 659 C C . ASP A 1 91 ? -13.733 -4.344 -6.172 1.00 56.97 91 ASP A C 1
ATOM 661 O O . ASP A 1 91 ? -12.941 -3.972 -7.033 1.00 56.97 91 ASP A O 1
ATOM 665 N N . THR A 1 92 ? -14.946 -3.799 -6.066 1.00 58.91 92 THR A N 1
ATOM 666 C CA . THR A 1 92 ? -15.512 -2.827 -7.014 1.00 58.91 92 THR A CA 1
ATOM 667 C C . THR A 1 92 ? -14.814 -1.459 -7.018 1.00 58.91 92 THR A C 1
ATOM 669 O O . THR A 1 92 ? -14.776 -0.786 -8.051 1.00 58.91 92 THR A O 1
ATOM 672 N N . ILE A 1 93 ? -14.232 -1.020 -5.893 1.00 62.03 93 ILE A N 1
ATOM 673 C CA . ILE A 1 93 ? -13.391 0.193 -5.844 1.00 62.03 93 ILE A CA 1
ATOM 674 C C . ILE A 1 93 ? -12.059 -0.084 -6.553 1.00 62.03 93 ILE A C 1
ATOM 676 O O . ILE A 1 93 ? -11.555 0.768 -7.287 1.00 62.03 93 ILE A O 1
ATOM 680 N N . LEU A 1 94 ? -11.506 -1.284 -6.360 1.00 66.31 94 LEU A N 1
ATOM 681 C CA . LEU A 1 94 ? -10.210 -1.689 -6.904 1.00 66.31 94 LEU A CA 1
ATOM 682 C C . LEU A 1 94 ? -10.272 -1.989 -8.406 1.00 66.31 94 LEU A C 1
ATOM 684 O O . LEU A 1 94 ? -9.322 -1.686 -9.124 1.00 66.31 94 LEU A O 1
ATOM 688 N N . GLU A 1 95 ? -11.407 -2.477 -8.909 1.00 66.75 95 GLU A N 1
ATOM 689 C CA . GLU A 1 95 ? -11.680 -2.629 -10.346 1.00 66.75 95 GLU A CA 1
ATOM 690 C C . GLU A 1 95 ? -11.529 -1.305 -11.109 1.00 66.75 95 GLU A C 1
ATOM 692 O O . GLU A 1 95 ? -11.044 -1.275 -12.243 1.00 66.75 95 GLU A O 1
ATOM 697 N N . ARG A 1 96 ? -11.907 -0.189 -10.472 1.00 71.12 96 ARG A N 1
ATOM 698 C CA . ARG A 1 96 ? -11.829 1.160 -11.051 1.00 71.12 96 ARG A CA 1
ATOM 699 C C . ARG A 1 96 ? -10.535 1.894 -10.711 1.00 71.12 96 ARG A C 1
ATOM 701 O O . ARG A 1 96 ? -10.366 3.036 -11.144 1.00 71.12 96 ARG A O 1
ATOM 708 N N . ALA A 1 97 ? -9.626 1.279 -9.956 1.00 79.12 97 ALA A N 1
ATOM 709 C CA . ALA A 1 97 ? -8.371 1.913 -9.592 1.00 79.12 97 ALA A CA 1
ATOM 710 C C . ALA A 1 97 ? -7.539 2.218 -10.847 1.00 79.12 97 ALA A C 1
ATOM 712 O O . ALA A 1 97 ? -7.378 1.386 -11.746 1.00 79.12 97 ALA 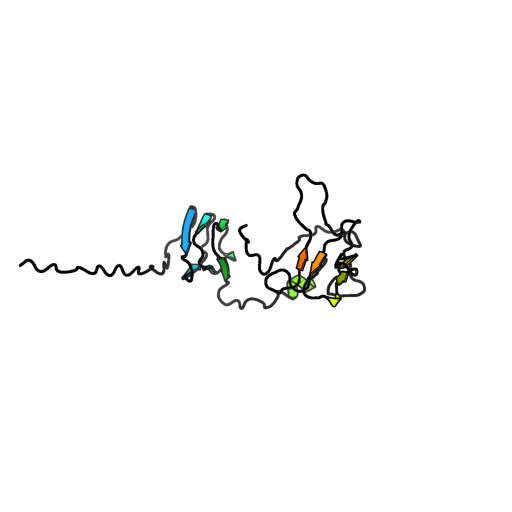A O 1
ATOM 713 N N . ALA A 1 98 ? -6.977 3.425 -10.914 1.00 84.31 98 ALA A N 1
ATOM 714 C CA . ALA A 1 98 ? -6.031 3.776 -11.971 1.00 84.31 98 ALA A CA 1
ATOM 715 C C . ALA A 1 98 ? -4.753 2.923 -11.868 1.00 84.31 98 ALA A C 1
ATOM 717 O O . ALA A 1 98 ? -4.194 2.528 -12.894 1.00 84.31 98 ALA A O 1
ATOM 718 N N . PHE A 1 99 ? -4.365 2.582 -10.636 1.00 86.75 99 PHE A N 1
ATOM 719 C CA . PHE A 1 99 ? -3.246 1.719 -10.279 1.00 86.75 99 PHE A CA 1
ATOM 720 C C . PHE A 1 99 ? -3.543 0.999 -8.957 1.00 86.75 99 PHE A C 1
ATOM 722 O O . PHE A 1 99 ? -4.045 1.634 -8.028 1.00 86.75 99 PHE A O 1
ATOM 729 N N . HIS A 1 100 ? -3.248 -0.297 -8.867 1.00 87.62 100 HIS A N 1
ATOM 730 C CA . HIS A 1 100 ? -3.497 -1.107 -7.673 1.00 87.62 100 HIS A CA 1
ATOM 731 C C . HIS A 1 100 ? -2.362 -2.096 -7.422 1.00 87.62 100 HIS A C 1
ATOM 733 O O . HIS A 1 100 ? -2.064 -2.941 -8.264 1.00 87.62 100 HIS A O 1
ATOM 739 N N . VAL A 1 101 ? -1.772 -2.001 -6.233 1.00 89.25 101 VAL A N 1
ATOM 740 C CA . VAL A 1 101 ? -0.658 -2.831 -5.775 1.00 89.25 101 VAL A CA 1
ATOM 741 C C . VAL A 1 101 ? -0.908 -3.362 -4.368 1.00 89.25 101 VAL A C 1
ATOM 743 O O . VAL A 1 101 ? -1.629 -2.743 -3.588 1.00 89.25 101 VAL A O 1
ATOM 746 N N . ASP A 1 102 ? -0.302 -4.506 -4.056 1.00 89.50 102 ASP A N 1
ATOM 747 C CA . ASP A 1 102 ? -0.414 -5.189 -2.766 1.00 89.50 102 ASP A CA 1
ATOM 748 C C . ASP A 1 102 ? 0.915 -5.879 -2.440 1.00 89.50 102 ASP A C 1
ATOM 750 O O . ASP A 1 102 ? 1.461 -6.608 -3.271 1.00 89.50 102 ASP A O 1
ATOM 754 N N . ALA A 1 103 ? 1.460 -5.617 -1.249 1.00 91.62 103 ALA A N 1
ATOM 755 C CA . ALA A 1 103 ? 2.762 -6.138 -0.841 1.00 91.62 103 ALA A CA 1
ATOM 756 C C . ALA A 1 103 ? 2.712 -7.648 -0.573 1.00 91.62 103 ALA A C 1
ATOM 758 O O . ALA A 1 103 ? 3.734 -8.329 -0.676 1.00 91.62 103 ALA A O 1
ATOM 759 N N . SER A 1 104 ? 1.519 -8.169 -0.265 1.00 89.56 104 SER A N 1
ATOM 760 C CA . SER A 1 104 ? 1.274 -9.595 -0.058 1.00 89.56 104 SER A CA 1
ATOM 761 C C . SER A 1 104 ? 1.228 -10.390 -1.363 1.00 89.56 104 SER A C 1
ATOM 763 O O . SER A 1 104 ? 1.500 -11.591 -1.378 1.00 89.56 104 SER A O 1
ATOM 765 N N . ALA A 1 105 ? 0.974 -9.724 -2.490 1.00 93.12 105 ALA A N 1
ATOM 766 C CA . ALA A 1 105 ? 1.006 -10.331 -3.809 1.00 93.12 105 ALA A CA 1
ATOM 767 C C . ALA A 1 105 ? 2.446 -10.379 -4.344 1.00 93.12 105 ALA A C 1
ATOM 769 O O . ALA A 1 105 ? 2.782 -9.701 -5.315 1.00 93.12 105 ALA A O 1
ATOM 770 N N . ALA A 1 106 ? 3.303 -11.199 -3.729 1.00 93.44 106 ALA A N 1
ATOM 771 C CA . ALA A 1 106 ? 4.739 -11.275 -4.031 1.00 93.44 106 ALA A CA 1
ATOM 772 C C . ALA A 1 106 ? 5.054 -11.480 -5.527 1.00 93.44 106 ALA A C 1
ATOM 774 O O . ALA A 1 106 ? 6.012 -10.919 -6.043 1.00 93.44 106 ALA A O 1
ATOM 775 N N . ALA A 1 107 ? 4.207 -12.207 -6.264 1.00 94.81 107 ALA A N 1
ATOM 776 C CA . ALA A 1 107 ? 4.363 -12.406 -7.709 1.00 94.81 107 ALA A CA 1
ATOM 777 C C . ALA A 1 107 ? 4.218 -11.115 -8.546 1.00 94.81 107 ALA A C 1
ATOM 779 O O . ALA A 1 107 ? 4.596 -11.090 -9.719 1.00 94.81 107 ALA A O 1
ATOM 780 N N . SER A 1 108 ? 3.661 -10.045 -7.975 1.00 95.69 108 SER A N 1
ATOM 781 C CA . SER A 1 108 ? 3.589 -8.717 -8.595 1.00 95.69 108 SER A CA 1
ATOM 782 C C . SER A 1 108 ? 4.840 -7.869 -8.341 1.00 95.69 108 SER A C 1
ATOM 784 O O . SER A 1 108 ? 5.002 -6.827 -8.971 1.00 95.69 108 SER A O 1
ATOM 786 N N . ILE A 1 109 ? 5.740 -8.317 -7.462 1.00 96.94 109 ILE A N 1
ATOM 787 C CA . ILE A 1 109 ? 6.953 -7.601 -7.069 1.00 96.94 109 ILE A CA 1
ATOM 788 C C . ILE A 1 109 ? 8.158 -8.252 -7.738 1.00 96.94 109 ILE A C 1
ATOM 790 O O . ILE A 1 109 ? 8.330 -9.468 -7.723 1.00 96.94 109 ILE A O 1
ATOM 794 N N . THR A 1 110 ? 9.010 -7.421 -8.323 1.00 97.38 110 THR A N 1
ATOM 795 C CA . THR A 1 110 ? 10.347 -7.812 -8.761 1.00 97.38 110 THR A CA 1
ATOM 796 C C . THR A 1 110 ? 11.337 -7.114 -7.849 1.00 97.38 110 THR A C 1
ATOM 798 O O . THR A 1 110 ? 11.365 -5.885 -7.787 1.00 97.38 110 THR A O 1
ATOM 801 N N . ALA A 1 111 ? 12.123 -7.898 -7.120 1.00 96.31 111 ALA A N 1
ATOM 802 C CA . ALA A 1 111 ? 13.153 -7.406 -6.222 1.00 96.31 111 ALA A CA 1
ATOM 803 C C . ALA A 1 111 ? 14.490 -8.086 -6.527 1.00 96.31 111 ALA A C 1
ATOM 805 O O . ALA A 1 111 ? 14.519 -9.203 -7.050 1.00 96.31 111 ALA A O 1
ATOM 806 N N . ASP A 1 112 ? 15.589 -7.403 -6.229 1.00 93.69 112 ASP A N 1
ATOM 807 C CA . ASP A 1 112 ? 16.920 -7.995 -6.309 1.00 93.69 112 ASP A CA 1
ATOM 808 C C . ASP A 1 112 ? 17.196 -8.958 -5.135 1.00 93.69 112 ASP A C 1
ATOM 810 O O . ASP A 1 112 ? 16.356 -9.182 -4.260 1.00 93.69 112 ASP A O 1
ATOM 814 N N . GLY A 1 113 ? 18.400 -9.538 -5.099 1.00 90.00 113 GLY A N 1
ATOM 815 C CA . GLY A 1 113 ? 18.800 -10.462 -4.031 1.00 90.00 113 GLY A CA 1
ATOM 816 C C . GLY A 1 113 ? 18.885 -9.835 -2.631 1.00 90.00 113 GLY A C 1
ATOM 817 O O . GLY A 1 113 ? 18.946 -10.575 -1.653 1.00 90.00 113 GLY A O 1
ATOM 818 N N . ALA A 1 114 ? 18.884 -8.503 -2.520 1.00 90.94 114 ALA A N 1
ATOM 819 C CA . ALA A 1 114 ? 18.848 -7.765 -1.260 1.00 90.94 114 ALA A CA 1
ATOM 820 C C . ALA A 1 114 ? 17.423 -7.314 -0.876 1.00 90.94 114 ALA A C 1
ATOM 822 O O . ALA A 1 114 ? 17.243 -6.675 0.162 1.00 90.94 114 ALA A O 1
ATOM 823 N N . GLY A 1 115 ? 16.414 -7.644 -1.688 1.00 92.75 115 GLY A N 1
ATOM 824 C CA . GLY A 1 115 ? 15.028 -7.227 -1.488 1.00 92.75 115 GLY A CA 1
ATOM 825 C C . GLY A 1 115 ? 14.726 -5.822 -2.009 1.00 92.75 115 GLY A C 1
ATOM 826 O O . GLY A 1 115 ? 13.633 -5.318 -1.763 1.00 92.75 115 GLY A O 1
ATOM 827 N N . ALA A 1 116 ? 15.647 -5.182 -2.736 1.00 95.25 116 ALA A N 1
ATOM 828 C CA . ALA A 1 116 ? 15.407 -3.883 -3.350 1.00 95.25 116 ALA A CA 1
ATOM 829 C C . ALA A 1 116 ? 14.414 -4.033 -4.507 1.00 95.25 116 ALA A C 1
ATOM 831 O O . ALA A 1 116 ? 14.680 -4.726 -5.492 1.00 95.25 116 ALA A O 1
ATOM 832 N N . VAL A 1 117 ? 13.240 -3.417 -4.370 1.00 97.00 117 VAL A N 1
ATOM 833 C CA . VAL A 1 117 ? 12.150 -3.512 -5.344 1.00 97.00 117 VAL A CA 1
ATOM 834 C C . VAL A 1 117 ? 12.513 -2.702 -6.577 1.00 97.00 117 VAL A C 1
ATOM 836 O O . VAL A 1 117 ? 12.623 -1.483 -6.512 1.00 97.00 117 VAL A O 1
ATOM 839 N N . THR A 1 118 ? 12.645 -3.380 -7.711 1.00 96.31 118 THR A N 1
ATOM 840 C CA . THR A 1 118 ? 12.956 -2.779 -9.016 1.00 96.31 118 THR A CA 1
ATOM 841 C C . THR A 1 118 ? 11.709 -2.579 -9.874 1.00 96.31 118 THR A C 1
ATOM 843 O O . THR A 1 118 ? 11.682 -1.694 -10.725 1.00 96.31 118 THR A O 1
ATOM 846 N N . GLU A 1 119 ? 10.647 -3.347 -9.624 1.00 96.62 119 GLU A N 1
ATOM 847 C CA . GLU A 1 119 ? 9.347 -3.179 -10.272 1.00 96.62 119 GLU A CA 1
ATOM 848 C C . GLU A 1 119 ? 8.221 -3.662 -9.351 1.00 96.62 119 GLU A C 1
ATOM 850 O O . GLU A 1 119 ? 8.318 -4.725 -8.737 1.00 96.62 119 GLU A O 1
ATOM 855 N N . TRP A 1 120 ? 7.120 -2.914 -9.304 1.00 97.12 120 TRP A N 1
ATOM 856 C CA . TRP A 1 120 ? 5.875 -3.326 -8.666 1.00 97.12 120 TRP A CA 1
ATOM 857 C C . TRP A 1 120 ? 4.722 -3.217 -9.661 1.00 97.12 120 TRP A C 1
ATOM 859 O O . TRP A 1 120 ? 4.306 -2.122 -10.054 1.00 97.12 120 TRP A O 1
ATOM 869 N N . ARG A 1 121 ? 4.238 -4.370 -10.116 1.00 96.75 121 ARG A N 1
ATOM 870 C CA . ARG A 1 121 ? 3.205 -4.482 -11.146 1.00 96.75 121 ARG A CA 1
ATOM 871 C C . ARG A 1 121 ? 1.819 -4.260 -10.570 1.00 96.75 121 ARG A C 1
ATOM 873 O O . ARG A 1 121 ? 1.508 -4.724 -9.475 1.00 96.75 121 ARG A O 1
ATOM 880 N N . ASP A 1 122 ? 0.969 -3.614 -11.360 1.00 93.38 122 ASP A N 1
ATOM 881 C CA . ASP A 1 122 ? -0.460 -3.583 -11.083 1.00 93.38 122 ASP A CA 1
ATOM 882 C C . ASP A 1 122 ? -1.027 -5.009 -11.042 1.00 93.38 122 ASP A C 1
ATOM 884 O O . ASP A 1 122 ? -0.691 -5.851 -11.881 1.00 93.38 122 ASP A O 1
ATOM 888 N N . LEU A 1 123 ? -1.904 -5.282 -10.077 1.00 91.00 123 LEU A N 1
ATOM 889 C CA . LEU A 1 123 ? -2.471 -6.617 -9.876 1.00 91.00 123 LEU A CA 1
ATOM 890 C C . LEU A 1 123 ? -3.333 -7.118 -11.038 1.00 91.00 123 LEU A C 1
ATOM 892 O O . LEU A 1 123 ? -3.564 -8.320 -11.143 1.00 91.00 123 LEU A O 1
ATOM 896 N N . ARG A 1 124 ? -3.790 -6.232 -11.929 1.00 89.31 124 ARG A N 1
ATOM 897 C CA . ARG A 1 124 ? -4.483 -6.629 -13.164 1.00 89.31 124 ARG A CA 1
ATOM 898 C C . ARG A 1 124 ? -3.536 -7.259 -14.191 1.00 89.31 124 ARG A C 1
ATOM 900 O O . ARG A 1 124 ? -4.002 -7.928 -15.108 1.00 89.31 124 ARG A O 1
ATOM 907 N N . GLY A 1 125 ? -2.223 -7.094 -14.029 1.00 88.69 125 GLY A N 1
ATOM 908 C CA . GLY A 1 125 ? -1.206 -7.775 -14.826 1.00 88.69 125 GLY A CA 1
ATOM 909 C C . GLY A 1 125 ? -0.832 -7.058 -16.125 1.00 88.69 125 GLY A C 1
ATOM 910 O O . GLY A 1 125 ? -0.801 -5.831 -16.204 1.00 88.69 125 GLY A O 1
ATOM 911 N N . ALA A 1 126 ? -0.464 -7.833 -17.148 1.00 88.25 126 ALA A N 1
ATOM 912 C CA . ALA A 1 126 ? 0.114 -7.309 -18.385 1.00 88.25 126 ALA A CA 1
ATOM 913 C C . ALA A 1 126 ? -0.811 -6.304 -19.101 1.00 88.25 126 ALA A C 1
ATOM 915 O O . ALA A 1 126 ? -2.021 -6.497 -19.185 1.00 88.25 126 ALA A O 1
ATOM 916 N N . GLY A 1 127 ? -0.226 -5.231 -19.641 1.00 87.25 127 GLY A N 1
ATOM 917 C CA . GLY A 1 127 ? -0.962 -4.142 -20.300 1.00 87.25 127 GLY A CA 1
ATOM 918 C C . GLY A 1 127 ? -1.443 -3.032 -19.355 1.00 87.25 127 GLY A C 1
ATOM 919 O O . GLY A 1 127 ? -1.868 -1.974 -19.822 1.00 87.25 127 GLY A O 1
ATOM 920 N N . TY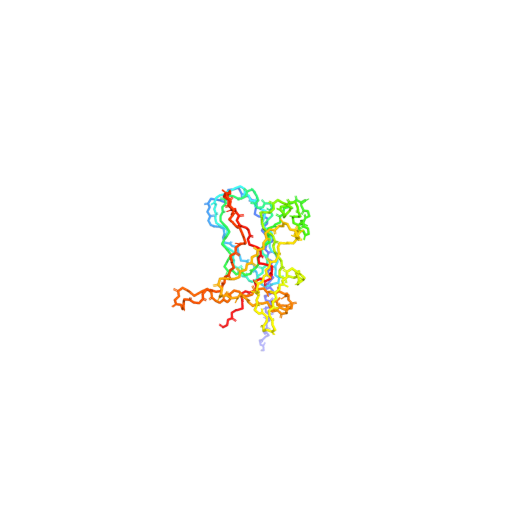R A 1 128 ? -1.319 -3.229 -18.041 1.00 91.31 128 TYR A N 1
ATOM 921 C CA . TYR A 1 128 ? -1.539 -2.205 -17.021 1.00 91.31 128 TYR A CA 1
ATOM 922 C C . TYR A 1 128 ? -0.214 -1.557 -16.582 1.00 91.31 128 TYR A C 1
ATOM 924 O O . TYR A 1 128 ? 0.861 -2.090 -16.864 1.00 91.31 128 TYR A O 1
ATOM 932 N N . PRO A 1 129 ? -0.258 -0.364 -15.959 1.00 92.62 129 PRO A N 1
ATOM 933 C CA . PRO A 1 129 ? 0.950 0.316 -15.507 1.00 92.62 129 PRO A CA 1
ATOM 934 C C . PRO A 1 129 ? 1.679 -0.476 -14.414 1.00 92.62 129 PRO A C 1
ATOM 936 O O . PRO A 1 129 ? 1.120 -1.353 -13.763 1.00 92.62 129 PRO A O 1
ATOM 939 N N . PHE A 1 130 ? 2.935 -0.126 -14.191 1.00 95.12 130 PHE A N 1
ATOM 940 C CA . PHE A 1 130 ? 3.748 -0.609 -13.079 1.00 95.12 130 PHE A CA 1
ATOM 941 C C . PHE A 1 130 ? 4.425 0.592 -12.423 1.00 95.12 130 PHE A C 1
ATOM 943 O O . PHE A 1 130 ? 4.409 1.697 -12.974 1.00 95.12 130 PHE A O 1
ATOM 950 N N . ALA A 1 131 ? 5.002 0.390 -11.247 1.00 94.81 131 ALA A N 1
ATOM 951 C CA . ALA A 1 131 ? 5.831 1.383 -10.589 1.00 94.81 131 ALA A CA 1
ATOM 952 C C . ALA A 1 131 ? 7.281 0.888 -10.509 1.00 94.81 131 ALA A C 1
ATOM 954 O O . ALA A 1 131 ? 7.508 -0.297 -10.274 1.00 94.81 131 ALA A O 1
ATOM 955 N N . ALA A 1 132 ? 8.248 1.780 -10.703 1.00 94.88 132 ALA A N 1
ATOM 956 C CA . ALA A 1 132 ? 9.678 1.488 -10.625 1.00 94.88 132 ALA A CA 1
ATOM 957 C C . ALA A 1 132 ? 10.420 2.648 -9.941 1.00 94.88 132 ALA A C 1
ATOM 959 O O . ALA A 1 132 ? 10.000 3.802 -10.077 1.00 94.88 132 ALA A O 1
ATOM 960 N N . PRO A 1 133 ? 11.498 2.388 -9.191 1.00 91.69 133 PRO A N 1
ATOM 961 C CA . PRO A 1 133 ? 12.191 3.425 -8.442 1.00 91.69 133 PRO A CA 1
ATOM 962 C C . PRO A 1 133 ? 13.067 4.301 -9.350 1.00 91.69 133 PRO A C 1
ATOM 964 O O . PRO A 1 133 ? 13.625 3.813 -10.333 1.00 91.69 133 PRO A O 1
ATOM 967 N N . PRO A 1 134 ? 13.267 5.587 -9.011 1.00 86.06 134 PRO A N 1
ATOM 968 C CA . PRO A 1 134 ? 14.170 6.479 -9.739 1.00 86.06 134 PRO A CA 1
ATOM 969 C C . PRO A 1 134 ? 15.647 6.316 -9.319 1.00 86.06 134 PRO A C 1
ATOM 971 O O . PRO A 1 134 ? 16.412 7.276 -9.390 1.00 86.06 134 PRO A O 1
ATOM 974 N N . GLY A 1 135 ? 16.046 5.129 -8.846 1.00 84.50 135 GLY A N 1
ATOM 975 C CA . GLY A 1 135 ? 17.341 4.879 -8.193 1.00 84.50 135 GLY A CA 1
ATOM 976 C C . GLY A 1 135 ? 17.317 5.025 -6.666 1.00 84.50 135 GLY A C 1
ATOM 977 O O . GLY A 1 135 ? 18.360 5.235 -6.047 1.00 84.50 135 GLY A O 1
ATOM 978 N N . THR A 1 136 ? 16.124 4.987 -6.062 1.00 85.12 136 THR A N 1
ATOM 979 C CA . THR A 1 136 ? 15.919 4.965 -4.607 1.00 85.12 136 THR A CA 1
ATOM 980 C C . THR A 1 136 ? 14.918 3.873 -4.220 1.00 85.12 136 THR A C 1
ATOM 982 O O . THR A 1 136 ? 13.770 4.119 -3.849 1.00 85.12 136 THR A O 1
ATOM 985 N N . GLU A 1 137 ? 15.361 2.629 -4.353 1.00 91.94 137 GLU A N 1
ATOM 986 C CA . GLU A 1 137 ? 14.554 1.418 -4.231 1.00 91.94 137 GLU A CA 1
ATOM 987 C C . GLU A 1 137 ? 13.954 1.275 -2.814 1.00 91.94 137 GLU A C 1
ATOM 989 O O . GLU A 1 137 ? 14.685 1.353 -1.815 1.00 91.94 137 GLU A O 1
ATOM 994 N N . PRO A 1 138 ? 12.637 1.030 -2.681 1.00 92.62 138 PRO A N 1
ATOM 995 C CA . PRO A 1 138 ? 12.075 0.519 -1.438 1.00 92.62 138 PRO A CA 1
ATOM 996 C C . PRO A 1 138 ? 12.468 -0.952 -1.231 1.00 92.62 138 PRO A C 1
ATOM 998 O O . PRO A 1 138 ? 12.847 -1.644 -2.176 1.00 92.62 138 PRO A O 1
ATOM 1001 N N . LEU A 1 139 ? 12.381 -1.441 0.007 1.00 93.19 139 LEU A N 1
ATOM 1002 C CA . LEU A 1 139 ? 12.735 -2.825 0.343 1.00 93.19 139 LEU A CA 1
ATOM 1003 C C . LEU A 1 139 ? 11.483 -3.671 0.550 1.00 93.19 139 LEU A C 1
ATOM 1005 O O . LEU A 1 139 ? 10.618 -3.300 1.336 1.00 93.19 139 LEU A O 1
ATOM 1009 N N . TRP A 1 140 ? 11.396 -4.821 -0.109 1.00 95.19 140 TRP A N 1
ATOM 1010 C CA . TRP A 1 140 ? 10.357 -5.805 0.164 1.00 95.19 140 TRP A CA 1
ATOM 1011 C C . TRP A 1 140 ? 10.833 -6.832 1.189 1.00 95.19 140 TRP A C 1
ATOM 1013 O O . TRP A 1 140 ? 11.938 -7.365 1.096 1.00 95.19 140 TRP A O 1
ATOM 1023 N N . SER A 1 141 ? 9.971 -7.131 2.154 1.00 92.44 141 SER A N 1
ATOM 1024 C CA . SER A 1 141 ? 10.163 -8.199 3.129 1.00 92.44 141 SER A CA 1
ATOM 1025 C C . SER A 1 141 ? 8.866 -8.976 3.277 1.00 92.44 141 SER A C 1
ATOM 1027 O O . SER A 1 141 ? 7.803 -8.369 3.394 1.00 92.44 141 SER A O 1
ATOM 1029 N N . ALA A 1 142 ? 8.947 -10.305 3.292 1.00 91.06 142 ALA A N 1
ATOM 1030 C CA . ALA A 1 142 ? 7.779 -11.170 3.440 1.00 91.06 142 ALA A CA 1
ATOM 1031 C C . ALA A 1 142 ? 7.178 -11.134 4.858 1.00 91.06 142 ALA A C 1
ATOM 1033 O O . ALA A 1 142 ? 5.989 -11.386 5.007 1.00 91.06 142 ALA A O 1
ATOM 1034 N N . ASP A 1 143 ? 7.968 -10.775 5.877 1.00 88.69 143 ASP A N 1
ATOM 1035 C CA . ASP A 1 143 ? 7.618 -11.003 7.287 1.00 88.69 143 ASP A CA 1
ATOM 1036 C C . ASP A 1 143 ? 7.961 -9.800 8.192 1.00 88.69 143 ASP A C 1
ATOM 1038 O O . ASP A 1 143 ? 8.528 -9.956 9.273 1.00 88.69 143 ASP A O 1
ATOM 1042 N N . ALA A 1 144 ? 7.664 -8.571 7.759 1.00 83.88 144 ALA A N 1
ATOM 1043 C CA . ALA A 1 144 ? 8.117 -7.363 8.465 1.00 83.88 144 ALA A CA 1
ATOM 1044 C C . ALA A 1 144 ? 7.095 -6.759 9.444 1.00 83.88 144 ALA A C 1
ATOM 1046 O O . ALA A 1 144 ? 7.498 -6.218 10.472 1.00 83.88 144 ALA A O 1
ATOM 1047 N N . LEU A 1 145 ? 5.789 -6.842 9.164 1.00 79.69 145 LEU A N 1
ATOM 1048 C CA . LEU A 1 145 ? 4.748 -6.236 10.007 1.00 79.69 145 LEU A CA 1
ATOM 1049 C C . LEU A 1 145 ? 3.851 -7.319 10.599 1.00 79.69 145 LEU A C 1
ATOM 1051 O O . LEU A 1 145 ? 2.883 -7.735 9.974 1.00 79.69 145 LEU A O 1
ATOM 1055 N N . ASN A 1 146 ? 4.186 -7.803 11.797 1.00 81.81 146 ASN A N 1
ATOM 1056 C CA . ASN A 1 146 ? 3.502 -8.942 12.428 1.00 81.81 146 ASN A CA 1
ATOM 1057 C C . ASN A 1 146 ? 3.462 -10.195 11.526 1.00 81.81 146 ASN A C 1
ATOM 1059 O O . ASN A 1 146 ? 2.453 -10.895 11.476 1.00 81.81 146 ASN A O 1
ATOM 1063 N N . GLY A 1 147 ? 4.548 -10.454 10.786 1.00 82.19 147 GLY A N 1
ATOM 1064 C CA . GLY A 1 147 ? 4.617 -11.559 9.822 1.00 82.19 147 GLY A CA 1
ATOM 1065 C C . GLY A 1 147 ? 3.853 -11.307 8.517 1.00 82.19 147 GLY A C 1
ATOM 1066 O O . GLY A 1 147 ? 3.627 -12.243 7.761 1.00 82.19 147 GLY A O 1
ATOM 1067 N N . LEU A 1 148 ? 3.419 -10.068 8.256 1.00 83.56 148 LEU A N 1
ATOM 1068 C CA . LEU A 1 148 ? 2.838 -9.687 6.971 1.00 83.56 148 LEU A CA 1
ATOM 1069 C C . LEU A 1 148 ? 3.901 -9.101 6.028 1.00 83.56 148 LEU A C 1
ATOM 1071 O O . LEU A 1 148 ? 4.804 -8.390 6.496 1.00 83.56 148 LEU A O 1
ATOM 1075 N N . PRO A 1 149 ? 3.749 -9.321 4.707 1.00 90.31 149 PRO A N 1
ATOM 1076 C CA . PRO A 1 149 ? 4.613 -8.718 3.705 1.00 90.31 149 PRO A CA 1
ATOM 1077 C C . PRO A 1 149 ? 4.506 -7.193 3.659 1.00 90.31 149 PRO A C 1
ATOM 1079 O O . PRO A 1 149 ? 3.413 -6.627 3.706 1.00 90.31 149 PRO A O 1
ATOM 1082 N N . VAL A 1 150 ? 5.647 -6.521 3.512 1.00 90.56 150 VAL A N 1
ATOM 1083 C CA . VAL A 1 150 ? 5.762 -5.057 3.493 1.00 90.56 150 VAL A CA 1
ATOM 1084 C C . VAL A 1 150 ? 6.692 -4.620 2.372 1.00 90.56 150 VAL A C 1
ATOM 1086 O O . VAL A 1 150 ? 7.729 -5.237 2.144 1.00 90.56 150 VAL A O 1
ATOM 1089 N N . VAL A 1 151 ? 6.341 -3.513 1.716 1.00 92.12 151 VAL A N 1
ATOM 1090 C CA . VAL A 1 151 ? 7.280 -2.700 0.934 1.00 92.12 151 VAL A CA 1
ATOM 1091 C C . VAL A 1 151 ? 7.616 -1.455 1.753 1.00 92.12 151 VAL A C 1
ATOM 1093 O O . VAL A 1 151 ? 6.759 -0.599 1.974 1.00 92.12 151 VAL A O 1
ATOM 1096 N N . ASP A 1 152 ? 8.852 -1.382 2.236 1.00 88.94 152 ASP A N 1
ATOM 1097 C CA . ASP A 1 152 ? 9.359 -0.345 3.126 1.00 88.94 152 ASP A CA 1
ATOM 1098 C C . ASP A 1 152 ? 10.061 0.772 2.339 1.00 88.94 152 ASP A C 1
ATOM 1100 O O . ASP A 1 152 ? 11.150 0.604 1.776 1.00 88.94 152 ASP A O 1
ATOM 1104 N N . PHE A 1 153 ? 9.432 1.946 2.342 1.00 86.81 153 PHE A N 1
ATOM 1105 C CA . PHE A 1 153 ? 9.958 3.183 1.759 1.00 86.81 153 PHE A CA 1
ATOM 1106 C C . PHE A 1 153 ? 10.915 3.926 2.712 1.00 86.81 153 PHE A C 1
ATOM 1108 O O . PHE A 1 153 ? 11.383 5.025 2.417 1.00 86.81 153 PHE A O 1
ATOM 1115 N N . GLY A 1 154 ? 11.261 3.309 3.841 1.00 78.44 154 GLY A N 1
ATOM 1116 C CA . GLY A 1 154 ? 12.128 3.867 4.860 1.00 78.44 154 GLY A CA 1
ATOM 1117 C C . GLY A 1 154 ? 11.502 5.055 5.587 1.00 78.44 154 GLY A C 1
ATOM 1118 O O . GLY A 1 154 ? 10.344 5.433 5.398 1.00 78.44 154 GLY A O 1
ATOM 1119 N N . THR A 1 155 ? 12.303 5.674 6.445 1.00 72.56 155 THR A N 1
ATOM 1120 C CA . THR A 1 155 ? 11.909 6.899 7.139 1.00 72.56 155 THR A CA 1
ATOM 1121 C C . THR A 1 155 ? 11.869 8.055 6.148 1.00 72.56 155 THR A C 1
ATOM 1123 O O . THR A 1 155 ? 12.911 8.409 5.602 1.00 72.56 155 THR A O 1
ATOM 1126 N N . MET A 1 156 ? 10.700 8.683 5.970 1.00 59.69 156 MET A N 1
ATOM 1127 C CA . MET A 1 156 ? 10.568 9.930 5.207 1.00 59.69 156 MET A CA 1
ATOM 1128 C C . MET A 1 156 ? 11.507 10.991 5.790 1.00 59.69 156 MET A C 1
ATOM 1130 O O . MET A 1 156 ? 11.281 11.463 6.910 1.00 59.69 156 MET A O 1
ATOM 1134 N N . PRO A 1 157 ? 12.565 11.391 5.073 1.00 54.88 157 PRO A N 1
ATOM 1135 C CA . PRO A 1 157 ? 13.526 12.295 5.644 1.00 54.88 157 PRO A CA 1
ATOM 1136 C C . PRO A 1 157 ? 13.154 13.715 5.261 1.00 54.88 157 PRO A C 1
ATOM 1138 O O . PRO A 1 1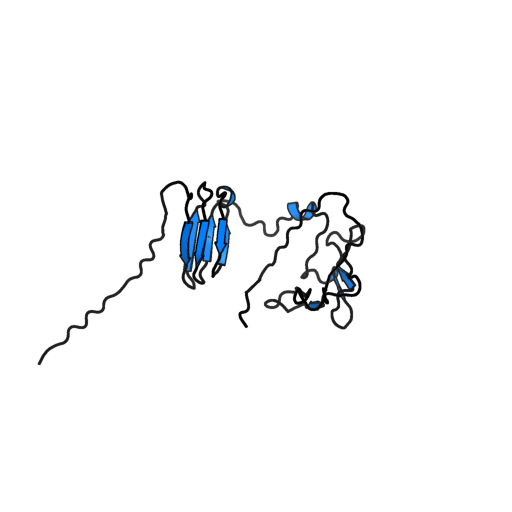57 ? 13.478 14.182 4.174 1.00 54.88 157 PRO A O 1
ATOM 1141 N N . PHE A 1 158 ? 12.555 14.456 6.189 1.00 54.66 158 PHE A N 1
ATOM 1142 C CA . PHE A 1 158 ? 12.454 15.908 6.033 1.00 54.66 158 PHE A CA 1
ATOM 1143 C C . PHE A 1 158 ? 13.847 16.586 5.957 1.00 54.66 158 PHE A C 1
ATOM 1145 O O . PHE A 1 158 ? 13.920 17.755 5.594 1.00 54.66 158 PHE A O 1
ATOM 1152 N N . TYR A 1 159 ? 14.951 15.862 6.246 1.00 49.38 159 TYR A N 1
ATOM 1153 C CA . TYR A 1 159 ? 16.301 16.439 6.376 1.00 49.38 159 TYR A CA 1
ATOM 1154 C C . TYR A 1 159 ? 17.497 15.634 5.810 1.00 49.38 159 TYR A C 1
ATOM 1156 O O . TYR A 1 159 ? 18.586 16.194 5.742 1.00 49.38 159 TYR A O 1
ATOM 1164 N N . THR A 1 160 ? 17.366 14.362 5.399 1.00 56.12 160 THR A N 1
ATOM 1165 C CA . THR A 1 160 ? 18.519 13.532 4.942 1.00 56.12 160 THR A CA 1
ATOM 1166 C C . THR A 1 160 ? 18.595 13.297 3.429 1.00 56.12 160 THR A C 1
ATOM 1168 O O . THR A 1 160 ? 19.565 12.712 2.955 1.00 56.12 160 THR A O 1
ATOM 1171 N N . GLY A 1 161 ? 17.600 13.743 2.653 1.00 55.41 161 GLY A N 1
ATOM 1172 C C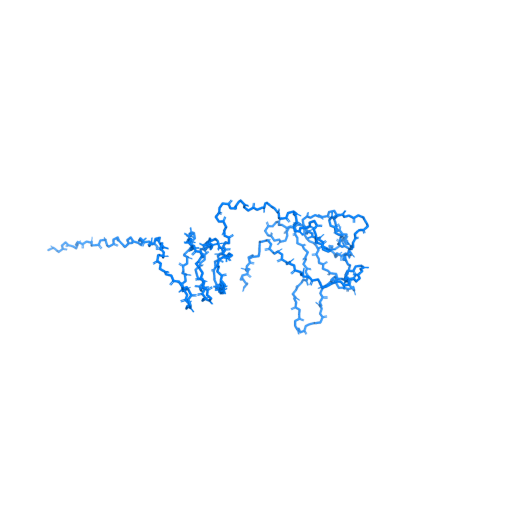A . GLY A 1 161 ? 17.625 13.686 1.184 1.00 55.41 161 GLY A CA 1
ATOM 1173 C C . GLY A 1 161 ? 17.510 12.288 0.556 1.00 55.41 161 GLY A C 1
ATOM 1174 O O . GLY A 1 161 ? 17.475 12.188 -0.666 1.00 55.41 161 GLY A O 1
ATOM 1175 N N . GLN A 1 162 ? 17.413 11.212 1.344 1.00 57.84 162 GLN A N 1
ATOM 1176 C CA . GLN A 1 162 ? 17.253 9.845 0.834 1.00 57.84 162 GLN A CA 1
ATOM 1177 C C . GLN A 1 162 ? 15.782 9.418 0.844 1.00 57.84 162 GLN A C 1
ATOM 1179 O O . GLN A 1 162 ? 15.335 8.690 1.725 1.00 57.84 162 GLN A O 1
ATOM 1184 N N . VAL A 1 163 ? 15.008 9.893 -0.128 1.00 67.12 163 VAL A N 1
ATOM 1185 C CA . VAL A 1 163 ? 13.621 9.446 -0.311 1.00 67.12 163 VAL A CA 1
ATOM 1186 C C . VAL A 1 163 ? 13.646 8.136 -1.088 1.00 67.12 163 VAL A C 1
ATOM 1188 O O . VAL A 1 163 ? 14.004 8.160 -2.264 1.00 67.12 163 VAL A O 1
ATOM 1191 N N . ARG A 1 164 ? 13.259 7.009 -0.478 1.00 81.56 164 ARG A N 1
ATOM 1192 C CA . ARG A 1 164 ? 12.897 5.825 -1.273 1.00 81.56 164 ARG A CA 1
ATOM 1193 C C . ARG A 1 164 ? 11.523 6.062 -1.870 1.00 81.56 164 ARG A C 1
ATOM 1195 O O . ARG A 1 164 ? 10.632 6.576 -1.196 1.00 81.56 164 ARG A O 1
ATOM 1202 N N . GLY A 1 165 ? 11.362 5.749 -3.143 1.00 83.06 165 GLY A N 1
ATOM 1203 C CA . GLY A 1 165 ? 10.178 6.138 -3.892 1.00 83.06 165 GLY A CA 1
ATOM 1204 C C . GLY A 1 165 ? 10.022 5.331 -5.163 1.00 83.06 165 GLY A C 1
ATOM 1205 O O . GLY A 1 165 ? 10.932 4.635 -5.597 1.00 83.06 165 GLY A O 1
ATOM 1206 N N . MET A 1 166 ? 8.837 5.425 -5.756 1.00 89.69 166 MET A N 1
ATOM 1207 C CA . MET A 1 166 ? 8.502 4.731 -6.992 1.00 89.69 166 MET A CA 1
ATOM 1208 C C . MET A 1 166 ? 7.792 5.707 -7.928 1.00 89.69 166 MET A C 1
ATOM 1210 O O . MET A 1 166 ? 6.915 6.458 -7.502 1.00 89.69 166 MET A O 1
ATOM 1214 N N . HIS A 1 167 ? 8.167 5.691 -9.202 1.00 88.81 167 HIS A N 1
ATOM 1215 C CA . HIS A 1 167 ? 7.502 6.410 -10.279 1.00 88.81 167 HIS A CA 1
ATOM 1216 C C . HIS A 1 167 ? 6.629 5.449 -11.072 1.00 88.81 167 HIS A C 1
ATOM 1218 O O . HIS A 1 167 ? 7.004 4.301 -11.309 1.00 88.81 167 HIS A O 1
ATOM 1224 N N . TRP A 1 168 ? 5.467 5.919 -11.514 1.00 91.00 168 TRP A N 1
ATOM 1225 C CA . TRP A 1 168 ? 4.647 5.151 -12.439 1.00 91.00 168 TRP A CA 1
ATOM 1226 C C . TRP A 1 168 ? 5.305 5.086 -13.814 1.00 91.00 168 TRP A C 1
ATOM 1228 O O . TRP A 1 168 ? 5.894 6.058 -14.284 1.00 91.00 168 TRP A O 1
ATOM 1238 N N . SER A 1 169 ? 5.129 3.959 -14.497 1.00 91.69 169 SER A N 1
ATOM 1239 C CA . SER A 1 169 ? 5.622 3.742 -15.860 1.00 91.69 169 SER A CA 1
ATOM 1240 C C . SER A 1 169 ? 4.942 4.620 -16.913 1.00 91.69 169 SER A C 1
ATOM 1242 O O . SER A 1 169 ? 5.342 4.622 -18.077 1.00 91.69 169 SER A O 1
ATOM 1244 N N . ARG A 1 170 ? 3.906 5.365 -16.517 1.00 87.69 170 ARG A N 1
ATOM 1245 C CA . ARG A 1 170 ? 3.200 6.339 -17.345 1.00 87.69 170 ARG A CA 1
ATOM 1246 C C . ARG A 1 170 ? 2.611 7.460 -16.500 1.00 87.69 170 ARG A C 1
ATOM 1248 O O . ARG A 1 170 ? 2.333 7.284 -15.316 1.00 87.69 170 ARG A O 1
ATOM 1255 N N . GLU A 1 171 ? 2.329 8.575 -17.156 1.00 84.00 171 GLU A N 1
ATOM 1256 C CA . GLU A 1 171 ? 1.561 9.672 -16.580 1.00 84.00 171 GLU A CA 1
ATOM 1257 C C . GLU A 1 171 ? 0.062 9.326 -16.516 1.00 84.00 171 GLU A C 1
ATOM 1259 O O . GLU A 1 171 ? -0.497 8.717 -17.434 1.00 84.00 171 GLU A O 1
ATOM 1264 N N . PHE A 1 172 ? -0.602 9.729 -15.432 1.00 80.94 172 PHE A N 1
ATOM 1265 C CA . PHE A 1 172 ? -2.058 9.695 -15.326 1.00 80.94 172 PHE A CA 1
ATOM 1266 C C . PHE A 1 172 ? -2.606 11.094 -15.608 1.00 80.94 172 PHE A C 1
ATOM 1268 O O . PHE A 1 172 ? -2.385 12.021 -14.838 1.00 80.94 172 PHE A O 1
ATOM 1275 N N . THR A 1 173 ? -3.332 11.241 -16.714 1.00 71.12 173 THR A N 1
ATOM 1276 C CA . THR A 1 173 ? -3.795 12.543 -17.228 1.00 71.12 173 THR A CA 1
ATOM 1277 C C . THR A 1 173 ? -5.055 13.082 -16.544 1.00 71.12 173 THR A C 1
ATOM 1279 O O . THR A 1 173 ? -5.390 14.254 -16.693 1.00 71.12 173 THR A O 1
ATOM 1282 N N . ASN A 1 174 ? -5.753 12.246 -15.774 1.00 69.94 174 ASN A N 1
ATOM 1283 C CA . ASN A 1 174 ? -6.896 12.648 -14.956 1.00 69.94 174 ASN A CA 1
ATOM 1284 C C . ASN A 1 174 ? -6.447 12.887 -13.511 1.00 69.94 174 ASN A C 1
ATOM 1286 O O . ASN A 1 174 ? -5.483 12.274 -13.058 1.00 69.94 174 ASN A O 1
ATOM 1290 N N . SER A 1 175 ? -7.181 13.709 -12.752 1.00 64.81 175 SER A N 1
ATOM 1291 C CA . SER A 1 175 ? -6.923 13.880 -11.318 1.00 64.81 175 SER A CA 1
ATOM 1292 C C . SER A 1 175 ? -6.912 12.527 -10.600 1.00 64.81 175 SER A C 1
ATOM 1294 O O . SER A 1 175 ? -7.947 11.869 -10.477 1.00 64.81 175 SER A O 1
ATOM 1296 N N . VAL A 1 176 ? -5.742 12.120 -10.107 1.00 65.19 176 VAL A N 1
ATOM 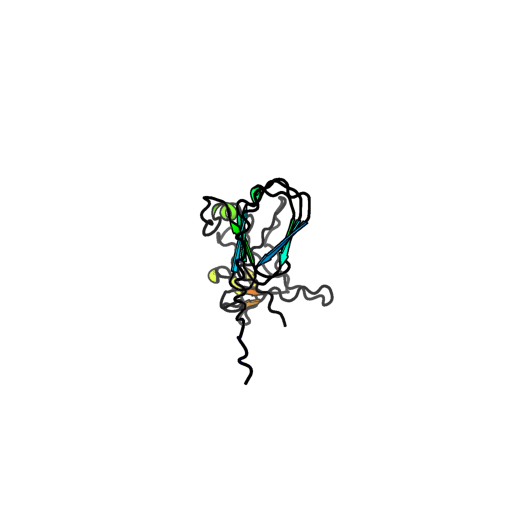1297 C CA . VAL A 1 176 ? -5.592 10.908 -9.302 1.00 65.19 176 VAL A CA 1
ATOM 1298 C C . VAL A 1 176 ? -6.036 11.222 -7.876 1.00 65.19 176 VAL A C 1
ATOM 1300 O O . VAL A 1 176 ? -5.522 12.139 -7.238 1.00 65.19 176 VAL A O 1
ATOM 1303 N N . LYS A 1 177 ? -7.005 10.460 -7.368 1.00 63.50 177 LYS A N 1
ATOM 1304 C CA . LYS A 1 177 ? -7.307 10.394 -5.935 1.00 63.50 177 LYS A CA 1
ATOM 1305 C C . LYS A 1 177 ? -6.693 9.103 -5.408 1.00 63.50 177 LYS A C 1
ATOM 1307 O O . LYS A 1 177 ? -7.074 8.027 -5.862 1.00 63.50 177 LYS A O 1
ATOM 1312 N N . SER A 1 178 ? -5.747 9.220 -4.485 1.00 61.72 178 SER A N 1
ATOM 1313 C CA . SER A 1 178 ? -5.074 8.069 -3.881 1.00 61.72 178 SER A CA 1
ATOM 1314 C C . SER A 1 178 ? -5.736 7.705 -2.558 1.00 61.72 178 SER A C 1
ATOM 1316 O O . SER A 1 178 ? -6.023 8.580 -1.742 1.00 61.72 178 SER A O 1
ATOM 1318 N N . VAL A 1 179 ? -5.945 6.411 -2.339 1.00 56.50 179 VAL A N 1
ATOM 1319 C CA . VAL A 1 179 ? -6.302 5.848 -1.036 1.00 56.50 179 VAL A CA 1
ATOM 1320 C C . VAL A 1 179 ? -5.156 4.936 -0.631 1.00 56.50 179 VAL A C 1
ATOM 1322 O O . VAL A 1 179 ? -4.777 4.051 -1.394 1.00 56.50 179 VAL A O 1
ATOM 1325 N N . PHE A 1 180 ? -4.606 5.162 0.556 1.00 61.53 180 PHE A N 1
ATOM 1326 C CA . PHE A 1 180 ? -3.633 4.267 1.167 1.00 61.53 180 PHE A CA 1
ATOM 1327 C C . PHE A 1 180 ? -4.331 3.545 2.312 1.00 61.53 180 PHE A C 1
ATOM 1329 O O . PHE A 1 180 ? -4.876 4.188 3.210 1.00 61.53 180 PHE A O 1
ATOM 1336 N N . TRP A 1 181 ? -4.327 2.217 2.280 1.00 56.34 181 TRP A N 1
ATOM 1337 C CA . TRP A 1 181 ? -4.733 1.400 3.417 1.00 56.34 181 TRP A CA 1
ATOM 1338 C C . TRP A 1 181 ? -3.493 0.768 4.025 1.00 56.34 181 TRP A C 1
ATOM 1340 O O . TRP A 1 181 ? -2.827 -0.048 3.396 1.00 56.34 181 TRP A O 1
ATOM 1350 N N . VAL A 1 182 ? -3.191 1.166 5.258 1.00 51.00 182 VAL A N 1
ATOM 1351 C CA . VAL A 1 182 ? -2.207 0.484 6.095 1.00 51.00 182 VAL A CA 1
ATOM 1352 C C . VAL A 1 182 ? -2.985 -0.495 6.962 1.00 51.00 182 VAL A C 1
ATOM 1354 O O . VAL A 1 182 ? -3.640 -0.100 7.925 1.00 51.00 182 VAL A O 1
ATOM 1357 N N . LEU A 1 183 ? -2.952 -1.774 6.599 1.00 45.84 183 LEU A N 1
ATOM 1358 C CA . LEU A 1 183 ? -3.507 -2.838 7.427 1.00 45.84 183 LEU A CA 1
ATOM 1359 C C . LEU A 1 183 ? -2.417 -3.273 8.416 1.00 45.84 183 LEU A C 1
ATOM 1361 O O . LEU A 1 183 ? -1.394 -3.811 8.006 1.00 45.84 183 LEU A O 1
ATOM 1365 N N . GLY A 1 184 ? -2.615 -3.000 9.710 1.00 39.81 184 GLY A N 1
ATOM 1366 C CA . GLY A 1 184 ? -1.719 -3.469 10.778 1.00 39.81 184 GLY A CA 1
ATOM 1367 C C . GLY A 1 184 ? -0.711 -2.457 11.338 1.00 39.81 184 GLY A C 1
ATOM 1368 O O . GLY A 1 184 ? 0.247 -2.873 11.982 1.00 39.81 184 GLY A O 1
ATOM 1369 N N . GLY A 1 185 ? -0.907 -1.149 11.141 1.00 37.44 185 GLY A N 1
ATOM 1370 C CA . GLY A 1 185 ? -0.052 -0.118 11.740 1.00 37.44 185 GLY A CA 1
ATOM 1371 C C . GLY A 1 185 ? -0.195 -0.046 13.264 1.00 37.44 185 GLY A C 1
ATOM 1372 O O . GLY A 1 185 ? -1.006 0.719 13.775 1.00 37.44 185 GLY A O 1
ATOM 1373 N N . GLY A 1 186 ? 0.594 -0.834 13.993 1.00 35.69 186 GLY A N 1
ATOM 1374 C CA . GLY A 1 186 ? 0.903 -0.553 15.390 1.00 35.69 186 GLY A CA 1
ATOM 1375 C C . GLY A 1 186 ? 1.945 0.559 15.445 1.00 35.69 186 GLY A C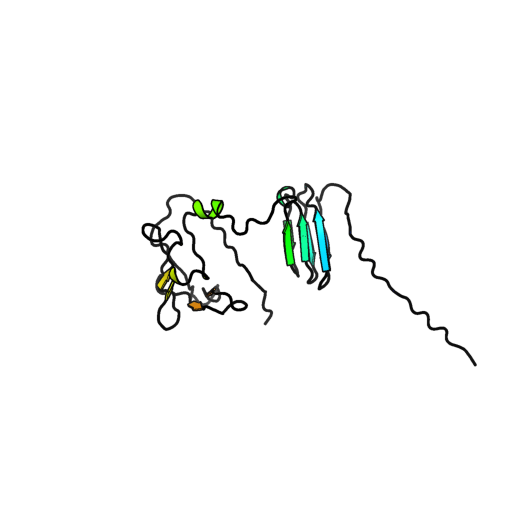 1
ATOM 1376 O O . GLY A 1 186 ? 3.001 0.442 14.826 1.00 35.69 186 GLY A O 1
ATOM 1377 N N . ILE A 1 187 ? 1.662 1.639 16.176 1.00 36.41 187 ILE A N 1
ATOM 1378 C CA . ILE A 1 187 ? 2.719 2.539 16.644 1.00 36.41 187 ILE A CA 1
ATOM 1379 C C . ILE A 1 187 ? 3.583 1.687 17.570 1.00 36.41 187 ILE A C 1
ATOM 1381 O O . ILE A 1 187 ? 3.166 1.351 18.677 1.00 36.41 187 ILE A O 1
ATOM 1385 N N . GLN A 1 188 ? 4.749 1.265 17.094 1.00 36.38 188 GLN A N 1
ATOM 1386 C CA . GLN A 1 188 ? 5.742 0.677 17.971 1.00 36.38 188 GLN A CA 1
ATOM 1387 C C . GLN A 1 188 ? 6.470 1.845 18.625 1.00 36.38 188 GLN A C 1
ATOM 1389 O O . GLN A 1 188 ? 7.369 2.434 18.024 1.00 36.38 188 GLN A O 1
ATOM 1394 N N . ASP A 1 189 ? 6.006 2.219 19.821 1.00 34.38 189 ASP A N 1
ATOM 1395 C CA . ASP A 1 189 ? 6.779 3.070 20.720 1.00 34.38 189 ASP A CA 1
ATOM 1396 C C . ASP A 1 189 ? 8.162 2.433 20.863 1.00 34.38 189 ASP A C 1
ATOM 1398 O O . ASP A 1 189 ? 8.293 1.252 21.208 1.00 34.38 189 ASP A O 1
ATOM 1402 N N . ARG A 1 190 ? 9.181 3.213 20.519 1.00 35.44 190 ARG A N 1
ATOM 1403 C CA . ARG A 1 190 ? 10.569 2.889 20.805 1.00 35.44 190 ARG A CA 1
ATOM 1404 C C . ARG A 1 190 ? 11.028 3.729 21.984 1.00 35.44 190 ARG A C 1
ATOM 1406 O O . ARG A 1 190 ? 10.676 4.929 22.001 1.00 35.44 190 ARG A O 1
#

Secondary structure (DSSP, 8-state):
------------------------B-SEEEEE--TT-EEEEEPPSB--EEEEESSSEEEEESGGG--SEEEE-SSEEEEE-TTPPPPSS-HHHHHT-SS---TT-GGGEEE-TT-BEEEEE-TT-TTS-EEE-SS-PPEEEEEEETTEEEEE-----TTT------EESS---S-PPP----TT------